Protein AF-A0A842QIX7-F1 (afdb_monomer_lite)

Sequence (239 aa):
MKHYETGLGKAVVASVIVGVVVIAGFLAVSYLLPGGETPPNGPTGPDGGFGTRAAEYLNSRRDDVAFYWMCNSSFVNERLTQYYQETEPDAFVDGVRMIKNQEVGTIEVLFAPYSANLTGTGQVSLDDWASMSGSLVDDAIGQMSDAESHPDHFPSTWPIDFYVSIFFDDNTFFYIGYTEADQMVFLQNGTWSGQFTEYGHPETTGYADTGYWLDANGLMTAAIDEFYEVITENVAYPE

Foldseek 3Di:
DDDDDPCPDPVVVVVVVVVVCVVVVVVVVVVDDDDDDDDPDQDDDPPAAPLQVQLVVCVVCVVQWAKKKWFQACLFQPVVQVLQCVPPVQWGFGMWIWGDDPFWIKIWTQTPPCVVVWIWIFIGGVVLVVVLSCLPRPQFSSPWHFDPDDDPDPPPDPPFHTKMWTAGPVQKIKIWTDHPVVQKIKIWIFGFPNDADPSRHTHTPDTDPDITMTRRVVSVVVSSVSVVCVCSVTTHGDD

pLDDT: mean 79.53, std 21.03, range [24.86, 97.88]

Secondary structure (DSSP, 8-state):
---------HHHHHHHHHHHHHHHHHHHHTTS---S---S----STTS-HHHHHHHHHHHTTTSEEEEEEESSHIIIIIIHHHHHTT-TT--EEEEEEEE-SS-EEEEEEESSGGG-EEEEEEE-HHHHHHHHHIIIIIIGGGPEEPSS--SSS-SSSS-SEEEEEEETTSEEEEEEEETTTTEEEEEEEEEEEEE-TTS-EEEEEE-S--EEEE-TTTHHHHHHHHHHHHHHH-PPP-

Radius of gyration: 23.06 Å; chains: 1; bounding box: 59×55×74 Å

Structure (mmCIF, N/CA/C/O backbone):
data_AF-A0A842QIX7-F1
#
_entry.id   AF-A0A842QIX7-F1
#
loop_
_atom_site.group_PDB
_atom_site.id
_atom_site.type_symbol
_atom_site.label_atom_id
_atom_site.label_alt_id
_atom_site.label_comp_id
_atom_site.label_asym_id
_atom_site.label_entity_id
_atom_site.label_seq_id
_atom_site.pdbx_PDB_ins_code
_atom_site.Cartn_x
_atom_site.Cartn_y
_atom_site.Cartn_z
_atom_site.occupancy
_atom_site.B_iso_or_equiv
_atom_site.auth_seq_id
_atom_site.auth_comp_id
_atom_site.auth_asym_id
_atom_site.auth_atom_id
_atom_site.pdbx_PDB_model_num
ATOM 1 N N . MET A 1 1 ? -36.868 -37.011 -51.352 1.00 36.12 1 MET A N 1
ATOM 2 C CA . MET A 1 1 ? -36.073 -36.766 -50.127 1.00 36.12 1 MET A CA 1
ATOM 3 C C . MET A 1 1 ? -36.506 -35.426 -49.556 1.00 36.12 1 MET A C 1
ATOM 5 O O . MET A 1 1 ? -36.777 -34.528 -50.341 1.00 36.12 1 MET A O 1
ATOM 9 N N . LYS A 1 2 ? -36.680 -35.326 -48.234 1.00 30.22 2 LYS A N 1
ATOM 10 C CA . LYS A 1 2 ? -37.177 -34.122 -47.550 1.00 30.22 2 LYS A CA 1
ATOM 11 C C . LYS A 1 2 ? -36.191 -32.962 -47.741 1.00 30.22 2 LYS A C 1
ATOM 13 O O . LYS A 1 2 ? -35.047 -33.088 -47.319 1.00 30.22 2 LYS A O 1
ATOM 18 N N . HIS A 1 3 ? -36.634 -31.854 -48.332 1.00 31.45 3 HIS A N 1
ATOM 19 C CA . HIS A 1 3 ? -35.942 -30.575 -48.193 1.00 31.45 3 HIS A CA 1
ATOM 20 C C . HIS A 1 3 ? -36.387 -29.954 -46.871 1.00 31.45 3 HIS A C 1
ATOM 22 O O . HIS A 1 3 ? -37.554 -29.609 -46.709 1.00 31.45 3 HIS A O 1
ATOM 28 N N . TYR A 1 4 ? -35.464 -29.876 -45.915 1.00 37.41 4 TYR A N 1
ATOM 29 C CA . TYR A 1 4 ? -35.621 -29.013 -44.755 1.00 37.41 4 TYR A CA 1
ATOM 30 C C . TYR A 1 4 ? -35.325 -27.582 -45.199 1.00 37.41 4 TYR A C 1
ATOM 32 O O . TYR A 1 4 ? -34.215 -27.279 -45.636 1.00 37.41 4 TYR A O 1
ATOM 40 N N . GLU A 1 5 ? -36.332 -26.720 -45.097 1.00 44.53 5 GLU A N 1
ATOM 41 C CA . GLU A 1 5 ? -36.117 -25.289 -44.944 1.00 44.53 5 GLU A CA 1
ATOM 42 C C . GLU A 1 5 ? -35.298 -25.075 -43.666 1.00 44.53 5 GLU A C 1
ATOM 44 O O . GLU A 1 5 ? -35.758 -25.375 -42.566 1.00 44.53 5 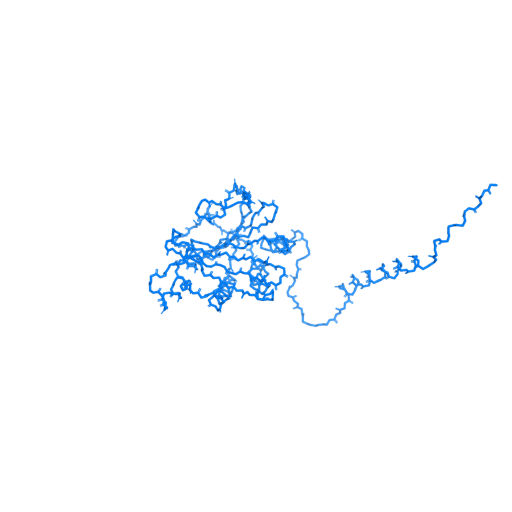GLU A O 1
ATOM 49 N N . THR A 1 6 ? -34.088 -24.541 -43.788 1.00 45.72 6 THR A N 1
ATOM 50 C CA . THR A 1 6 ? -33.452 -23.821 -42.685 1.00 45.72 6 THR A CA 1
ATOM 51 C C . THR A 1 6 ? -33.575 -22.340 -42.986 1.00 45.72 6 THR A C 1
ATOM 53 O O . THR A 1 6 ? -32.681 -21.696 -43.531 1.00 45.72 6 THR A O 1
ATOM 56 N N . GLY A 1 7 ? -34.733 -21.793 -42.618 1.00 47.44 7 GLY A N 1
ATOM 57 C CA . GLY A 1 7 ? -34.932 -20.364 -42.419 1.00 47.44 7 GLY A CA 1
ATOM 58 C C . GLY A 1 7 ? -34.090 -19.853 -41.247 1.00 47.44 7 GLY A C 1
ATOM 59 O O . GLY A 1 7 ? -34.630 -19.394 -40.247 1.00 47.44 7 GLY A O 1
ATOM 60 N N . LEU A 1 8 ? -32.762 -19.911 -41.368 1.00 37.94 8 LEU A N 1
ATOM 61 C CA . LEU A 1 8 ? -31.869 -19.035 -40.617 1.00 37.94 8 LEU A CA 1
ATOM 62 C C . LEU A 1 8 ? -31.952 -17.672 -41.301 1.00 37.94 8 LEU A C 1
ATOM 64 O O . LEU A 1 8 ? -31.286 -17.379 -42.293 1.00 37.94 8 LEU A O 1
ATOM 68 N N . GLY A 1 9 ? -32.930 -16.901 -40.827 1.00 38.50 9 GLY A N 1
ATOM 69 C CA . GLY A 1 9 ? -33.336 -15.635 -41.402 1.00 38.50 9 GLY A CA 1
ATOM 70 C C . GLY A 1 9 ? -32.176 -14.651 -41.506 1.00 38.50 9 GLY A C 1
ATOM 71 O O . GLY A 1 9 ? -31.340 -14.537 -40.610 1.00 38.50 9 GLY A O 1
ATOM 72 N N . LYS A 1 10 ? -32.203 -13.863 -42.584 1.00 41.56 10 LYS A N 1
ATOM 73 C CA . LYS A 1 10 ? -31.333 -12.704 -42.847 1.00 41.56 10 LYS A CA 1
ATOM 74 C C . LYS A 1 10 ? -31.189 -11.733 -41.656 1.00 41.56 10 LYS A C 1
ATOM 76 O O . LYS A 1 10 ? -30.271 -10.923 -41.658 1.00 41.56 10 LYS A O 1
ATOM 81 N N . ALA A 1 11 ? -32.050 -11.830 -40.641 1.00 41.34 11 ALA A N 1
ATOM 82 C CA . ALA A 1 11 ? -31.967 -11.075 -39.397 1.00 41.34 11 ALA A CA 1
ATOM 83 C C . ALA A 1 11 ? -30.742 -11.438 -38.532 1.00 41.34 11 ALA A C 1
ATOM 85 O O . ALA A 1 11 ? -30.141 -10.535 -37.965 1.00 41.34 11 ALA A O 1
ATOM 86 N N . VAL A 1 12 ? -30.327 -12.713 -38.475 1.00 42.47 12 VAL A N 1
ATOM 87 C CA . VAL A 1 12 ? -29.173 -13.145 -37.650 1.00 42.47 12 VAL A CA 1
ATOM 88 C C . VAL A 1 12 ? -27.846 -12.720 -38.284 1.00 42.47 12 VAL A C 1
ATOM 90 O O . VAL A 1 12 ? -26.901 -12.363 -37.592 1.00 42.47 12 VAL A O 1
ATOM 93 N N . VAL A 1 13 ? -27.779 -12.688 -39.617 1.00 44.69 13 VAL A N 1
ATOM 94 C CA . VAL A 1 13 ? -26.582 -12.224 -40.335 1.00 44.69 13 VAL A CA 1
ATOM 95 C C . VAL A 1 13 ? -26.454 -10.698 -40.256 1.00 44.69 13 VAL A C 1
ATOM 97 O O . VAL A 1 13 ? -25.348 -10.185 -40.119 1.00 44.69 13 VAL A O 1
ATOM 100 N N . ALA A 1 14 ? -27.569 -9.959 -40.269 1.00 42.53 14 ALA A N 1
ATOM 101 C CA . ALA A 1 14 ? -27.548 -8.503 -40.137 1.00 42.53 14 ALA A CA 1
ATOM 102 C C . ALA A 1 14 ? -27.093 -8.038 -38.742 1.00 42.53 14 ALA A C 1
ATOM 104 O O . ALA A 1 14 ? -26.304 -7.102 -38.653 1.00 42.53 14 ALA A O 1
ATOM 105 N N . SER A 1 15 ? -27.522 -8.699 -37.662 1.00 41.62 15 SER A N 1
ATOM 106 C CA . SER A 1 15 ? -27.097 -8.345 -36.299 1.00 41.62 15 SER A CA 1
ATOM 107 C C . SER A 1 15 ? -25.624 -8.668 -36.028 1.00 41.62 15 SER A C 1
ATOM 109 O O . SER A 1 15 ? -24.958 -7.891 -35.348 1.00 41.62 15 SER A O 1
ATOM 111 N N . VAL A 1 16 ? -25.077 -9.734 -36.624 1.00 47.12 16 VAL A N 1
ATOM 112 C CA . VAL A 1 16 ? -23.633 -10.030 -36.556 1.00 47.12 16 VAL A CA 1
ATOM 113 C C . VAL A 1 16 ? -22.817 -9.004 -37.352 1.00 47.12 16 VAL A C 1
ATOM 115 O O . VAL A 1 16 ? -21.783 -8.550 -36.874 1.00 47.12 16 VAL A O 1
ATOM 118 N N . ILE A 1 17 ? -23.295 -8.562 -38.521 1.00 47.78 17 ILE A N 1
ATOM 119 C CA . ILE A 1 17 ? -22.612 -7.522 -39.311 1.00 47.78 17 ILE A CA 1
ATOM 120 C C . ILE A 1 17 ? -22.662 -6.162 -38.600 1.00 47.78 17 ILE A C 1
ATOM 122 O O . ILE A 1 17 ? -21.648 -5.473 -38.553 1.00 47.78 17 ILE A O 1
ATOM 126 N N . VAL A 1 18 ? -23.795 -5.787 -37.996 1.00 49.22 18 VAL A N 1
ATOM 127 C CA . VAL A 1 18 ? -23.891 -4.547 -37.205 1.00 49.22 18 VAL A CA 1
ATOM 128 C C . VAL A 1 18 ? -22.995 -4.622 -35.964 1.00 49.22 18 VAL A C 1
ATOM 130 O O . VAL A 1 18 ? -22.290 -3.659 -35.685 1.00 49.22 18 VAL A O 1
ATOM 133 N N . GLY A 1 19 ? -22.930 -5.768 -35.276 1.00 35.97 19 GLY A N 1
ATOM 134 C CA . GLY A 1 19 ? -22.019 -5.971 -34.144 1.00 35.97 19 GLY A CA 1
ATOM 135 C C . GLY A 1 19 ? -20.542 -5.839 -34.528 1.00 35.97 19 GLY A C 1
ATOM 136 O O . GLY A 1 19 ? -19.787 -5.160 -33.838 1.00 35.97 19 GLY A O 1
ATOM 137 N N . VAL A 1 20 ? -20.134 -6.399 -35.671 1.00 48.06 20 VAL A N 1
ATOM 138 C CA . VAL A 1 20 ? -18.753 -6.284 -36.174 1.00 48.06 20 VAL A CA 1
ATOM 139 C C . VAL A 1 20 ? -18.431 -4.858 -36.633 1.00 48.06 20 VAL A C 1
ATOM 141 O O . VAL A 1 20 ? -17.326 -4.388 -36.386 1.00 48.06 20 VAL A O 1
ATOM 144 N N . VAL A 1 21 ? -19.378 -4.133 -37.238 1.00 48.38 21 VAL A N 1
ATOM 145 C CA . VAL A 1 21 ? -19.179 -2.727 -37.641 1.00 48.38 21 VAL A CA 1
ATOM 146 C C . VAL A 1 21 ? -19.123 -1.791 -36.431 1.00 48.38 21 VAL A C 1
ATOM 148 O O . VAL A 1 21 ? -18.335 -0.852 -36.443 1.00 48.38 21 VAL A O 1
ATOM 151 N N . VAL A 1 22 ? -19.893 -2.050 -35.369 1.00 49.66 22 VAL A N 1
ATOM 152 C CA . VAL A 1 22 ? -19.817 -1.266 -34.125 1.00 49.66 22 VAL A CA 1
ATOM 153 C C . VAL A 1 22 ? -18.503 -1.538 -33.392 1.00 49.66 22 VAL A C 1
ATOM 155 O O . VAL A 1 22 ? -17.849 -0.585 -32.988 1.00 49.66 22 VAL A O 1
ATOM 158 N N . ILE A 1 23 ? -18.056 -2.796 -33.289 1.00 49.34 23 ILE A N 1
ATOM 159 C CA . ILE A 1 23 ? -16.786 -3.146 -32.625 1.00 49.34 23 ILE A CA 1
ATOM 160 C C . ILE A 1 23 ? -15.577 -2.643 -33.431 1.00 49.34 23 ILE A C 1
ATOM 162 O O . ILE A 1 23 ? -14.663 -2.048 -32.864 1.00 49.34 23 ILE A O 1
ATOM 166 N N . ALA A 1 24 ? -15.586 -2.797 -34.759 1.00 41.59 24 ALA A N 1
ATOM 167 C CA . ALA A 1 24 ? -14.533 -2.253 -35.617 1.00 41.59 24 ALA A CA 1
ATOM 168 C C . ALA A 1 24 ? -14.567 -0.714 -35.672 1.00 41.59 24 ALA A C 1
ATOM 170 O O . ALA A 1 24 ? -13.519 -0.080 -35.750 1.00 41.59 24 ALA A O 1
ATOM 171 N N . GLY A 1 25 ? -15.755 -0.107 -35.586 1.00 33.28 25 GLY A N 1
ATOM 172 C CA . GLY A 1 25 ? -15.933 1.340 -35.480 1.00 33.28 25 GLY A CA 1
ATOM 173 C C . GLY A 1 25 ? -15.414 1.899 -34.155 1.00 33.28 25 GLY A C 1
ATOM 174 O O . GLY A 1 25 ? -14.740 2.922 -34.161 1.00 33.28 25 GLY A O 1
ATOM 175 N N . PHE A 1 26 ? -15.641 1.205 -33.035 1.00 42.12 26 PHE A N 1
ATOM 176 C CA . PHE A 1 26 ? -15.118 1.598 -31.723 1.00 42.12 26 PHE A CA 1
ATOM 177 C C . PHE A 1 26 ? -13.587 1.483 -31.661 1.00 42.12 26 PHE A C 1
ATOM 179 O O . PHE A 1 26 ? -12.927 2.369 -31.120 1.00 42.12 26 PHE A O 1
ATOM 186 N N . LEU A 1 27 ? -13.011 0.453 -32.295 1.00 38.28 27 LEU A N 1
ATOM 187 C CA . LEU A 1 27 ? -11.557 0.281 -32.433 1.00 38.28 27 LEU A CA 1
ATOM 188 C C . LEU A 1 27 ? -10.913 1.295 -33.397 1.00 38.28 27 LEU A C 1
ATOM 190 O O . LEU A 1 27 ? -9.771 1.695 -33.200 1.00 38.28 27 LEU A O 1
ATOM 194 N N . ALA A 1 28 ? -11.630 1.746 -34.430 1.00 36.34 28 ALA A N 1
ATOM 195 C CA . ALA A 1 28 ? -11.122 2.759 -35.357 1.00 36.34 28 ALA A CA 1
ATOM 196 C C . ALA A 1 28 ? -11.231 4.189 -34.795 1.00 36.34 28 ALA A C 1
ATOM 198 O O . ALA A 1 28 ? -10.350 5.011 -35.041 1.00 36.34 28 ALA A O 1
ATOM 199 N N . VAL A 1 29 ? -12.277 4.488 -34.014 1.00 38.31 29 VAL A N 1
ATOM 200 C CA . VAL A 1 29 ? -12.463 5.801 -33.368 1.00 38.31 29 VAL A CA 1
ATOM 201 C C . VAL A 1 29 ? -11.487 6.005 -32.204 1.00 38.31 29 VAL A C 1
ATOM 203 O O . VAL A 1 29 ? -11.053 7.130 -31.985 1.00 38.31 29 VAL A O 1
ATOM 206 N N . SER A 1 30 ? -11.054 4.934 -31.531 1.00 39.94 30 SER A N 1
ATOM 207 C CA . SER A 1 30 ? -9.977 5.002 -30.528 1.00 39.94 30 SER A CA 1
ATOM 208 C C . SER A 1 30 ? -8.580 5.204 -31.136 1.00 39.94 30 SER A C 1
ATOM 210 O O . SER A 1 30 ? -7.690 5.681 -30.442 1.00 39.94 30 SER A O 1
ATOM 212 N N . TYR A 1 31 ? -8.388 4.930 -32.434 1.00 38.97 31 TYR A N 1
ATOM 213 C CA . TYR A 1 31 ? -7.107 5.148 -33.122 1.00 38.97 31 TYR A CA 1
ATOM 214 C C . TYR A 1 31 ? -7.011 6.471 -33.908 1.00 38.97 31 TYR A C 1
ATOM 216 O O . TYR A 1 31 ? -5.900 6.894 -34.226 1.00 38.97 31 TYR A O 1
ATOM 224 N N . LEU A 1 32 ? -8.129 7.119 -34.276 1.00 39.75 32 LEU A N 1
ATOM 225 C CA . LEU A 1 32 ? -8.126 8.201 -35.281 1.00 39.75 32 LEU A CA 1
ATOM 226 C C . LEU A 1 32 ? -9.182 9.313 -35.065 1.00 39.75 32 LEU A C 1
ATOM 228 O O . LEU A 1 32 ? -9.904 9.663 -36.001 1.00 39.75 32 LEU A O 1
ATOM 232 N N . LEU A 1 33 ? -9.236 9.958 -33.892 1.00 29.97 33 LEU A N 1
ATOM 233 C CA . LEU A 1 33 ? -9.778 11.328 -33.800 1.00 29.97 33 LEU A CA 1
ATOM 234 C C . LEU A 1 33 ? -8.818 12.292 -33.070 1.00 29.97 33 LEU A C 1
ATOM 236 O O . LEU A 1 33 ? -8.433 12.020 -31.937 1.00 29.97 33 LEU A O 1
ATOM 240 N N . PRO A 1 34 ? -8.426 13.412 -33.714 1.00 36.28 34 PRO A N 1
ATOM 241 C CA . PRO A 1 34 ? -7.513 14.409 -33.167 1.00 36.28 34 PRO A CA 1
ATOM 242 C C . PRO A 1 34 ? -8.246 15.550 -32.435 1.00 36.28 34 PRO A C 1
ATOM 244 O O . PRO A 1 34 ? -9.258 16.059 -32.917 1.00 36.28 34 PRO A O 1
ATOM 247 N N . GLY A 1 35 ? -7.645 16.010 -31.333 1.00 24.86 35 GLY A N 1
ATOM 248 C CA . GLY A 1 35 ? -7.982 17.236 -30.593 1.00 24.86 35 GLY A CA 1
ATOM 249 C C . GLY A 1 35 ? -8.389 16.936 -29.147 1.00 24.86 35 GLY A C 1
ATOM 250 O O . GLY A 1 35 ? -9.371 16.245 -28.931 1.00 24.86 35 GLY A O 1
ATOM 251 N N . GLY A 1 36 ? -7.707 17.410 -28.110 1.00 29.48 36 GLY A N 1
ATOM 252 C CA . GLY A 1 36 ? -6.559 18.299 -28.006 1.00 29.48 36 GLY A CA 1
ATOM 253 C C . GLY A 1 36 ? -6.030 18.230 -26.570 1.00 29.48 36 GLY A C 1
ATOM 254 O O . GLY A 1 36 ? -6.776 17.885 -25.661 1.00 29.48 36 GLY A O 1
ATOM 255 N N . GLU A 1 37 ? -4.752 18.570 -26.433 1.00 26.50 37 GLU A N 1
ATOM 256 C CA . GLU A 1 37 ? -3.846 18.315 -25.303 1.00 26.50 37 GLU A CA 1
ATOM 257 C C . GLU A 1 37 ? -3.209 16.922 -25.341 1.00 26.50 37 GLU A C 1
ATOM 259 O O . GLU A 1 37 ? -3.819 15.891 -25.084 1.00 26.50 37 GLU A O 1
ATOM 264 N N . THR A 1 38 ? -1.949 16.920 -25.770 1.00 31.53 38 THR A N 1
ATOM 265 C CA . THR A 1 38 ? -1.041 15.778 -25.795 1.00 31.53 38 THR A CA 1
ATOM 266 C C . THR A 1 38 ? -0.871 15.245 -24.366 1.00 31.53 38 THR A C 1
ATOM 268 O O . THR A 1 38 ? -0.297 15.965 -23.547 1.00 31.53 38 THR A O 1
ATOM 271 N N . PRO A 1 39 ? -1.291 14.011 -24.040 1.00 36.62 39 PRO A N 1
ATOM 272 C CA . PRO A 1 39 ? -0.750 13.329 -22.873 1.00 36.62 39 PRO A CA 1
ATOM 273 C C . PRO A 1 39 ? 0.706 12.945 -23.194 1.00 36.62 39 PRO A C 1
ATOM 275 O O . PRO A 1 39 ? 0.999 12.620 -24.354 1.00 36.62 39 PRO A O 1
ATOM 278 N N . PRO A 1 40 ? 1.651 12.989 -22.240 1.00 35.22 40 PRO A N 1
ATOM 279 C CA . PRO A 1 40 ? 2.971 12.433 -22.490 1.00 35.22 40 PRO A CA 1
ATOM 280 C C . PRO A 1 40 ? 2.797 10.933 -22.773 1.00 35.22 40 PRO A C 1
ATOM 282 O O . PRO A 1 40 ? 2.128 10.232 -22.027 1.00 35.22 40 PRO A O 1
ATOM 285 N N . ASN A 1 41 ? 3.318 10.496 -23.922 1.00 35.09 41 ASN A N 1
ATOM 286 C CA . ASN A 1 41 ? 3.485 9.118 -24.394 1.00 35.09 41 ASN A CA 1
ATOM 287 C C . ASN A 1 41 ? 3.008 8.010 -23.431 1.00 35.09 41 ASN A C 1
ATOM 289 O O . ASN A 1 41 ? 3.753 7.592 -22.549 1.00 35.09 41 ASN A O 1
ATOM 293 N N . GLY A 1 42 ? 1.814 7.462 -23.672 1.00 34.78 42 GLY A N 1
ATOM 294 C CA . GLY A 1 42 ? 1.496 6.117 -23.191 1.00 34.78 42 GLY A CA 1
ATOM 295 C C . GLY A 1 42 ? 2.402 5.086 -23.885 1.00 34.78 42 GLY A C 1
ATOM 296 O O . GLY A 1 42 ? 2.817 5.314 -25.029 1.00 34.78 42 GLY A O 1
ATOM 297 N N . PRO A 1 43 ? 2.740 3.959 -23.246 1.00 37.59 43 PRO A N 1
ATOM 298 C CA . PRO A 1 43 ? 3.736 3.048 -23.772 1.00 37.59 43 PRO A CA 1
ATOM 299 C C . PRO A 1 43 ? 3.087 2.090 -24.766 1.00 37.59 43 PRO A C 1
ATOM 301 O O . PRO A 1 43 ? 2.088 1.431 -24.493 1.00 37.59 43 PRO A O 1
ATOM 304 N N . THR A 1 44 ? 3.676 2.000 -25.952 1.00 34.81 44 THR A N 1
ATOM 305 C CA . THR A 1 44 ? 3.387 0.936 -26.911 1.00 34.81 44 THR A CA 1
ATOM 306 C C . THR A 1 44 ? 4.685 0.198 -27.202 1.00 34.81 44 THR A C 1
ATOM 308 O O . THR A 1 44 ? 5.439 0.613 -28.080 1.00 34.81 44 THR A O 1
ATOM 311 N N . GLY A 1 45 ? 4.946 -0.897 -26.483 1.00 34.91 45 GLY A N 1
ATOM 312 C CA . GLY A 1 45 ? 5.962 -1.886 -26.858 1.00 34.91 45 GLY A CA 1
ATOM 313 C C . GLY A 1 45 ? 6.959 -2.275 -25.756 1.00 34.91 45 GLY A C 1
ATOM 314 O O . GLY A 1 45 ? 7.010 -1.644 -24.705 1.00 34.91 45 GLY A O 1
ATOM 315 N N . PRO A 1 46 ? 7.800 -3.299 -26.009 1.00 36.94 46 PRO A N 1
ATOM 316 C CA . PRO A 1 46 ? 8.830 -3.802 -25.087 1.00 36.94 46 PRO A CA 1
ATOM 317 C C . PRO A 1 46 ? 9.955 -2.794 -24.758 1.00 36.94 46 PRO A C 1
ATOM 319 O O . PRO A 1 46 ? 10.926 -3.169 -24.105 1.00 36.94 46 PRO A O 1
ATOM 322 N N . ASP A 1 47 ? 9.814 -1.529 -25.154 1.00 51.25 47 ASP A N 1
ATOM 323 C CA . ASP A 1 47 ? 10.762 -0.432 -24.935 1.00 51.25 47 ASP A CA 1
ATOM 324 C C . ASP A 1 47 ? 10.437 0.420 -23.684 1.00 51.25 47 ASP A C 1
ATOM 326 O O . ASP A 1 47 ? 11.134 1.394 -23.412 1.00 51.25 47 ASP A O 1
ATOM 330 N N . GLY A 1 48 ? 9.397 0.075 -22.910 1.00 63.22 48 GLY A N 1
ATOM 331 C CA . GLY A 1 48 ? 9.108 0.702 -21.611 1.00 63.22 48 GLY A CA 1
ATOM 332 C C . GLY A 1 48 ? 9.985 0.150 -20.481 1.00 63.22 48 GLY A C 1
ATOM 333 O O . GLY A 1 48 ? 10.234 -1.063 -20.436 1.00 63.22 48 GLY A O 1
ATOM 334 N N . GLY A 1 49 ? 10.435 1.030 -19.577 1.00 80.75 49 GLY A N 1
ATOM 335 C CA . GLY A 1 49 ? 11.165 0.670 -18.353 1.00 80.75 49 GLY A CA 1
ATOM 336 C C . GLY A 1 49 ? 10.338 -0.202 -17.398 1.00 80.75 49 GLY A C 1
ATOM 337 O O . GLY A 1 49 ? 9.150 -0.459 -17.618 1.00 80.75 49 GLY A O 1
ATOM 338 N N . PHE A 1 50 ? 10.960 -0.684 -16.327 1.00 87.62 50 PHE A N 1
ATOM 339 C CA . PHE A 1 50 ? 10.343 -1.548 -15.323 1.00 87.62 50 PHE A CA 1
ATOM 340 C C . PHE A 1 50 ? 9.099 -0.917 -14.682 1.00 87.62 50 PHE A C 1
ATOM 342 O O . PHE A 1 50 ? 8.118 -1.633 -14.489 1.00 87.62 50 PHE A O 1
ATOM 349 N N . GLY A 1 51 ? 9.095 0.397 -14.423 1.00 88.31 51 GLY A N 1
ATOM 350 C CA . GLY A 1 51 ? 7.946 1.108 -13.844 1.00 88.31 51 GLY A CA 1
ATOM 351 C C . GLY A 1 51 ? 6.712 1.049 -14.743 1.00 88.31 51 GLY A C 1
ATOM 352 O O . GLY A 1 51 ? 5.648 0.578 -14.344 1.00 88.31 51 GLY A O 1
ATOM 353 N N . THR A 1 52 ? 6.891 1.383 -16.017 1.00 87.88 52 THR A N 1
ATOM 354 C CA . THR A 1 52 ? 5.855 1.256 -17.043 1.00 87.88 52 THR A CA 1
ATOM 355 C C . THR A 1 52 ? 5.294 -0.166 -17.153 1.00 87.88 52 THR A C 1
ATOM 357 O O . THR A 1 52 ? 4.080 -0.356 -17.160 1.00 87.88 52 THR A O 1
ATOM 360 N N . ARG A 1 53 ? 6.163 -1.183 -17.203 1.00 85.44 53 ARG A N 1
ATOM 361 C CA . ARG A 1 53 ? 5.729 -2.589 -17.300 1.00 85.44 53 ARG A CA 1
ATOM 362 C C . ARG A 1 53 ? 4.982 -3.052 -16.049 1.00 85.44 53 ARG A C 1
ATOM 364 O O . ARG A 1 53 ? 4.046 -3.843 -16.153 1.00 85.44 53 ARG A O 1
ATOM 371 N N . ALA A 1 54 ? 5.391 -2.574 -14.874 1.00 89.44 54 ALA A N 1
ATOM 372 C CA . ALA A 1 54 ? 4.686 -2.832 -13.627 1.00 89.44 54 ALA A CA 1
ATOM 373 C C . ALA A 1 54 ? 3.285 -2.210 -13.649 1.00 89.44 54 ALA A C 1
ATOM 375 O O . ALA A 1 54 ? 2.317 -2.899 -13.332 1.00 89.44 54 ALA A O 1
ATOM 376 N N . ALA A 1 55 ? 3.159 -0.958 -14.096 1.00 90.56 55 ALA A N 1
ATOM 377 C CA . ALA A 1 55 ? 1.867 -0.294 -14.229 1.00 90.56 55 ALA A CA 1
ATOM 378 C C . ALA A 1 55 ? 0.946 -1.004 -15.233 1.00 90.56 55 ALA A C 1
ATOM 380 O O . ALA A 1 55 ? -0.219 -1.259 -14.932 1.00 90.56 55 ALA A O 1
ATOM 381 N N . GLU A 1 56 ? 1.468 -1.414 -16.394 1.00 86.81 56 GLU A N 1
ATOM 382 C CA . GLU A 1 56 ? 0.720 -2.215 -17.374 1.00 86.81 56 GLU A CA 1
ATOM 383 C C . GLU A 1 56 ? 0.210 -3.531 -16.767 1.00 86.81 56 GLU A C 1
ATOM 385 O O . GLU A 1 56 ? -0.963 -3.881 -16.931 1.00 86.81 56 GLU A O 1
ATOM 390 N N . TYR A 1 57 ? 1.068 -4.248 -16.031 1.00 86.00 57 TYR A N 1
ATOM 391 C CA . TYR A 1 57 ? 0.688 -5.488 -15.358 1.00 86.00 57 TYR A CA 1
ATOM 392 C C . TYR A 1 57 ? -0.413 -5.253 -14.317 1.00 86.00 57 TYR A C 1
ATOM 394 O O . TYR A 1 57 ? -1.455 -5.912 -14.375 1.00 86.00 57 TYR A O 1
ATOM 402 N N . LEU A 1 58 ? -0.218 -4.294 -13.409 1.00 87.94 58 LEU A N 1
ATOM 403 C CA . LEU A 1 58 ? -1.168 -3.980 -12.340 1.00 87.94 58 LEU A CA 1
ATOM 404 C C . LEU A 1 58 ? -2.524 -3.528 -12.897 1.00 87.94 58 LEU A C 1
ATOM 406 O O . LEU A 1 58 ? -3.561 -3.992 -12.426 1.00 87.94 58 LEU A O 1
ATOM 410 N N . ASN A 1 59 ? -2.530 -2.720 -13.958 1.00 87.75 59 ASN A N 1
ATOM 411 C CA . ASN A 1 59 ? -3.761 -2.313 -14.632 1.00 87.75 59 ASN A CA 1
ATOM 412 C C . ASN A 1 59 ? -4.469 -3.470 -15.337 1.00 87.75 59 ASN A C 1
ATOM 414 O O . ASN A 1 59 ? -5.691 -3.582 -15.248 1.00 87.75 59 ASN A O 1
ATOM 418 N N . SER A 1 60 ? -3.725 -4.370 -15.990 1.00 85.12 60 SER A N 1
ATOM 419 C CA . SER A 1 60 ? -4.316 -5.548 -16.648 1.00 85.12 60 SER A CA 1
ATOM 420 C C . SER A 1 60 ? -4.986 -6.521 -15.670 1.00 85.12 60 SER A C 1
ATOM 422 O O . SER A 1 60 ? -5.804 -7.343 -16.075 1.00 85.12 60 SER A O 1
ATOM 424 N N . ARG A 1 61 ? -4.636 -6.411 -14.385 1.00 84.94 61 ARG A N 1
ATOM 425 C CA . ARG A 1 61 ? -5.032 -7.298 -13.287 1.00 84.94 61 ARG A CA 1
ATOM 426 C C . ARG A 1 61 ? -5.886 -6.592 -12.239 1.00 84.94 61 ARG A C 1
ATOM 428 O O . ARG A 1 61 ? -6.164 -7.160 -11.189 1.00 84.94 61 ARG A O 1
ATOM 435 N N . ARG A 1 62 ? -6.300 -5.351 -12.502 1.00 83.56 62 ARG A N 1
ATOM 436 C CA . ARG A 1 62 ? -6.967 -4.476 -11.528 1.00 83.56 62 ARG A CA 1
ATOM 437 C C . ARG A 1 62 ? -8.287 -5.039 -11.005 1.00 83.56 62 ARG A C 1
ATOM 439 O O . ARG A 1 62 ? -8.668 -4.757 -9.870 1.00 83.56 62 ARG A O 1
ATOM 446 N N . ASP A 1 63 ? -8.982 -5.814 -11.830 1.00 83.12 63 ASP A N 1
ATOM 447 C CA . ASP A 1 63 ? -10.228 -6.482 -11.452 1.00 83.12 63 ASP A CA 1
ATOM 448 C C . ASP A 1 63 ? -10.007 -7.800 -10.697 1.00 83.12 63 ASP A C 1
ATOM 450 O O . ASP A 1 63 ? -10.928 -8.251 -10.024 1.00 83.12 63 ASP A O 1
ATOM 454 N N . ASP A 1 64 ? -8.792 -8.358 -10.739 1.00 86.62 64 ASP A N 1
ATOM 455 C CA . ASP A 1 64 ? -8.397 -9.574 -10.010 1.00 86.62 64 ASP A CA 1
ATOM 456 C C . ASP A 1 64 ? -7.793 -9.257 -8.625 1.00 86.62 64 ASP A C 1
ATOM 458 O O . ASP A 1 64 ? -7.342 -10.161 -7.916 1.00 86.62 64 ASP A O 1
ATOM 462 N N . VAL A 1 65 ? -7.698 -7.972 -8.255 1.00 89.31 65 VAL A N 1
ATOM 463 C CA . VAL A 1 65 ? -7.148 -7.545 -6.962 1.00 89.31 65 VAL A CA 1
ATOM 464 C C . VAL A 1 65 ? -8.124 -7.908 -5.848 1.00 89.31 65 VAL A C 1
ATOM 466 O O . VAL A 1 65 ? -9.201 -7.322 -5.742 1.00 89.31 65 VAL A O 1
ATOM 469 N N . ALA A 1 66 ? -7.695 -8.812 -4.970 1.00 90.44 66 ALA A N 1
ATOM 470 C CA . ALA A 1 66 ? -8.432 -9.209 -3.780 1.00 90.44 66 ALA A CA 1
ATOM 471 C C . ALA A 1 66 ? -8.354 -8.120 -2.701 1.00 90.44 66 ALA A C 1
ATOM 473 O O . ALA A 1 66 ? -9.374 -7.694 -2.156 1.00 90.44 66 ALA A O 1
ATOM 474 N N . PHE A 1 67 ? -7.140 -7.652 -2.386 1.00 93.62 67 PHE A N 1
ATOM 475 C CA . PHE A 1 67 ? -6.920 -6.587 -1.407 1.00 93.62 67 PHE A CA 1
ATOM 476 C C . PHE A 1 67 ? -5.516 -5.973 -1.489 1.00 93.62 67 PHE A C 1
ATOM 478 O O . PHE A 1 67 ? -4.568 -6.582 -1.986 1.00 93.62 67 PHE A O 1
ATOM 485 N N . TYR A 1 68 ? -5.393 -4.771 -0.930 1.00 95.25 68 TYR A N 1
ATOM 486 C CA . TYR A 1 68 ? -4.134 -4.108 -0.606 1.00 95.25 68 TYR A CA 1
ATOM 487 C C . TYR A 1 68 ? -3.837 -4.308 0.881 1.00 95.25 68 TYR A C 1
ATOM 489 O O . TYR A 1 68 ? -4.747 -4.300 1.715 1.00 95.25 68 TYR A O 1
ATOM 497 N N . TRP A 1 69 ? -2.563 -4.470 1.216 1.00 95.50 69 TRP A N 1
ATOM 498 C CA . TRP A 1 69 ? -2.092 -4.653 2.583 1.00 95.50 69 TRP A CA 1
ATOM 499 C C . TRP A 1 69 ? -0.875 -3.777 2.866 1.00 95.50 69 TRP A C 1
ATOM 501 O O . TRP A 1 69 ? 0.115 -3.833 2.133 1.00 95.50 69 TRP A O 1
ATOM 511 N N . MET A 1 70 ? -0.938 -3.014 3.954 1.00 95.19 70 MET A N 1
ATOM 512 C CA . MET A 1 70 ? 0.125 -2.131 4.439 1.00 95.19 70 MET A CA 1
ATOM 513 C C . MET A 1 70 ? 0.365 -2.429 5.921 1.00 95.19 70 MET A C 1
ATOM 515 O O . MET A 1 70 ? -0.588 -2.511 6.689 1.00 95.19 70 MET A O 1
ATOM 519 N N . CYS A 1 71 ? 1.614 -2.599 6.347 1.00 91.69 71 CYS A N 1
ATOM 520 C CA . CYS A 1 71 ? 1.983 -2.696 7.768 1.00 91.69 71 CYS A CA 1
ATOM 521 C C . CYS A 1 71 ? 3.455 -2.287 7.946 1.00 91.69 71 CYS A C 1
ATOM 523 O O . CYS A 1 71 ? 4.072 -1.893 6.967 1.00 91.69 71 CYS A O 1
ATOM 525 N N . ASN A 1 72 ? 4.014 -2.349 9.159 1.00 88.44 72 ASN A N 1
ATOM 526 C CA . ASN A 1 72 ? 5.457 -2.215 9.457 1.00 88.44 72 ASN A CA 1
ATOM 527 C C . ASN A 1 72 ? 6.232 -1.100 8.710 1.00 88.44 72 ASN A C 1
ATOM 529 O O . ASN A 1 72 ? 7.376 -1.311 8.296 1.00 88.44 72 ASN A O 1
ATOM 533 N N . SER A 1 73 ? 5.625 0.071 8.517 1.00 94.62 73 SER A N 1
ATOM 534 C CA . SER A 1 73 ? 6.243 1.230 7.860 1.00 94.62 73 SER A CA 1
ATOM 535 C C . SER A 1 73 ? 5.968 2.514 8.640 1.00 94.62 73 SER A C 1
ATOM 537 O O . SER A 1 73 ? 5.009 2.569 9.411 1.00 94.62 73 SER A O 1
ATOM 539 N N . SER A 1 74 ? 6.760 3.566 8.419 1.00 95.88 74 SER A N 1
ATOM 540 C CA . SER A 1 74 ? 6.553 4.891 9.021 1.00 95.88 74 SER A CA 1
ATOM 541 C C . SER A 1 74 ? 5.167 5.447 8.682 1.00 95.88 74 SER A C 1
ATOM 543 O O . SER A 1 74 ? 4.505 6.031 9.538 1.00 95.88 74 SER A O 1
ATOM 545 N N . PHE A 1 75 ? 4.675 5.208 7.462 1.00 97.06 75 PHE A N 1
ATOM 546 C CA . PHE A 1 75 ? 3.297 5.528 7.085 1.00 97.06 75 PHE A CA 1
ATOM 547 C C . PHE A 1 75 ? 2.264 4.906 8.044 1.00 97.06 75 PHE A C 1
ATOM 549 O O . PHE A 1 75 ? 1.401 5.616 8.558 1.00 97.06 75 PHE A O 1
ATOM 556 N N . VAL A 1 76 ? 2.369 3.604 8.330 1.00 95.75 76 VAL A N 1
ATOM 557 C CA . VAL A 1 76 ? 1.397 2.902 9.182 1.00 95.75 76 VAL A CA 1
ATOM 558 C C . VAL A 1 76 ? 1.657 3.161 10.666 1.00 95.75 76 VAL A C 1
ATOM 560 O O . VAL A 1 76 ? 0.788 3.661 11.373 1.00 95.75 76 VAL A O 1
ATOM 563 N N . ASN A 1 77 ? 2.851 2.831 11.153 1.00 95.19 77 ASN A N 1
ATOM 564 C CA . ASN A 1 77 ? 3.128 2.778 12.586 1.00 95.19 77 ASN A CA 1
ATOM 565 C C . ASN A 1 77 ? 3.423 4.145 13.206 1.00 95.19 77 ASN A C 1
ATOM 567 O O . ASN A 1 77 ? 3.312 4.271 14.426 1.00 95.19 77 ASN A O 1
ATOM 571 N N . GLU A 1 78 ? 3.775 5.156 12.405 1.00 96.38 78 GLU A N 1
ATOM 572 C CA . GLU A 1 78 ? 4.015 6.514 12.897 1.00 96.38 78 GLU A CA 1
ATOM 573 C C . GLU A 1 78 ? 2.918 7.477 12.447 1.00 96.38 78 GLU A C 1
ATOM 575 O O . GLU A 1 78 ? 2.194 7.982 13.300 1.00 96.38 78 GLU A O 1
ATOM 580 N N . ARG A 1 79 ? 2.749 7.719 11.137 1.00 97.31 79 ARG A N 1
ATOM 581 C CA . ARG A 1 79 ? 1.817 8.750 10.637 1.00 97.31 79 ARG A CA 1
ATOM 582 C C . ARG A 1 79 ? 0.362 8.443 11.000 1.00 97.31 79 ARG A C 1
ATOM 584 O O . ARG A 1 79 ? -0.290 9.282 11.616 1.00 97.31 79 ARG A O 1
ATOM 591 N N . LEU A 1 80 ? -0.147 7.255 10.659 1.00 97.50 80 LEU A N 1
ATOM 592 C CA . LEU A 1 80 ? -1.527 6.886 11.009 1.00 97.50 80 LEU A CA 1
ATOM 593 C C . LEU A 1 80 ? -1.709 6.743 12.525 1.00 97.50 80 LEU A C 1
ATOM 595 O O . LEU A 1 80 ? -2.706 7.211 13.066 1.00 97.50 80 LEU A O 1
ATOM 599 N N . THR A 1 81 ? -0.737 6.160 13.231 1.00 97.12 81 THR A N 1
ATOM 600 C CA . THR A 1 81 ? -0.762 6.102 14.702 1.00 97.12 81 THR A CA 1
ATOM 601 C C . THR A 1 81 ? -0.910 7.488 15.327 1.00 97.12 81 THR A C 1
ATOM 603 O O . THR A 1 81 ? -1.777 7.675 16.176 1.00 97.12 81 THR A O 1
ATOM 606 N N . GLN A 1 82 ? -0.112 8.467 14.893 1.00 97.88 82 GLN A N 1
ATOM 607 C CA . GLN A 1 82 ? -0.176 9.836 15.409 1.00 97.88 82 GLN A CA 1
ATOM 608 C C . GLN A 1 82 ? -1.554 10.461 15.194 1.00 97.88 82 GLN A C 1
ATOM 610 O O . GLN A 1 82 ? -2.073 11.075 16.121 1.00 97.88 82 GLN A O 1
ATOM 615 N N . TYR A 1 83 ? -2.163 10.251 14.022 1.00 97.75 83 TYR A N 1
ATOM 616 C CA . TYR A 1 83 ? -3.520 10.717 13.741 1.00 97.75 83 TYR A CA 1
ATOM 617 C C . TYR A 1 83 ? -4.538 10.171 14.754 1.00 97.75 83 TYR A C 1
ATOM 619 O O . TYR A 1 83 ? -5.251 10.937 15.398 1.00 97.75 83 TYR A O 1
ATOM 627 N N . TYR A 1 84 ? -4.580 8.850 14.961 1.00 96.88 84 TYR A N 1
ATOM 628 C CA . TYR A 1 84 ? -5.552 8.254 15.888 1.00 96.88 84 TYR A CA 1
ATOM 629 C C . TYR A 1 84 ? -5.277 8.602 17.357 1.00 96.88 84 TYR A C 1
ATOM 631 O O . TYR A 1 84 ? -6.210 8.666 18.159 1.00 96.88 84 TYR A O 1
ATOM 639 N N . GLN A 1 85 ? -4.022 8.889 17.709 1.00 96.50 85 GLN A N 1
ATOM 640 C CA . GLN A 1 85 ? -3.640 9.341 19.048 1.00 96.50 85 GLN A CA 1
ATOM 641 C C . GLN A 1 85 ? -4.132 10.749 19.398 1.00 96.50 85 GLN A C 1
ATOM 643 O O . GLN A 1 85 ? -4.151 11.101 20.580 1.00 96.50 85 GLN A O 1
ATOM 648 N N . GLU A 1 86 ? -4.569 11.547 18.418 1.00 95.12 86 GLU A N 1
ATOM 649 C CA . GLU A 1 86 ? -5.201 12.844 18.689 1.00 95.12 86 GLU A CA 1
ATOM 650 C C . GLU A 1 86 ? -6.518 12.690 19.462 1.00 95.12 86 GLU A C 1
ATOM 652 O O . GLU A 1 86 ? -6.861 13.547 20.282 1.00 95.12 86 GLU A O 1
ATOM 657 N N . THR A 1 87 ? -7.238 11.589 19.229 1.00 91.38 87 THR A N 1
ATOM 658 C CA . THR A 1 87 ? -8.487 11.259 19.925 1.00 91.38 87 THR A CA 1
ATOM 659 C C . THR A 1 87 ? -8.305 10.174 20.980 1.00 91.38 87 THR A C 1
ATOM 661 O O . THR A 1 87 ? -8.891 10.282 22.054 1.00 91.38 87 THR A O 1
ATOM 664 N N . GLU A 1 88 ? -7.476 9.163 20.709 1.00 92.56 88 GLU A N 1
ATOM 665 C CA . GLU A 1 88 ? -7.311 7.970 21.546 1.00 92.56 88 GLU A CA 1
ATOM 666 C C . GLU A 1 88 ? -5.824 7.737 21.871 1.00 92.56 88 GLU A C 1
ATOM 668 O O . GLU A 1 88 ? -5.117 7.094 21.096 1.00 92.56 88 GLU A O 1
ATOM 673 N N . PRO A 1 89 ? -5.309 8.239 23.012 1.00 93.12 89 PRO A N 1
ATOM 674 C CA . PRO A 1 89 ? -3.867 8.303 23.289 1.00 93.12 89 PRO A CA 1
ATOM 675 C C . PRO A 1 89 ? -3.114 6.966 23.275 1.00 93.12 89 PRO A C 1
ATOM 677 O O . PRO A 1 89 ? -1.905 6.954 23.057 1.00 93.12 89 PRO A O 1
ATOM 680 N N . ASP A 1 90 ? -3.814 5.856 23.522 1.00 90.62 90 ASP A N 1
ATOM 681 C CA . ASP A 1 90 ? -3.237 4.508 23.538 1.00 90.62 90 ASP A CA 1
ATOM 682 C C . ASP A 1 90 ? -3.337 3.796 22.173 1.00 90.62 90 ASP A C 1
ATOM 684 O O . ASP A 1 90 ? -2.910 2.647 22.043 1.00 90.62 90 ASP A O 1
ATOM 688 N N . ALA A 1 91 ? -3.890 4.455 21.147 1.00 92.81 91 ALA A N 1
ATOM 689 C CA . ALA A 1 91 ? -3.995 3.893 19.808 1.00 92.81 91 ALA A CA 1
ATOM 690 C C . ALA A 1 91 ? -2.607 3.621 19.212 1.00 92.81 91 ALA A C 1
ATOM 692 O O . ALA A 1 91 ? -1.690 4.441 19.298 1.00 92.81 91 ALA A O 1
ATOM 693 N N . PHE A 1 92 ? -2.470 2.473 18.555 1.00 94.38 92 PHE A N 1
ATOM 694 C CA . PHE A 1 92 ? -1.316 2.138 17.729 1.00 94.38 92 PHE A CA 1
ATOM 695 C C . PHE A 1 92 ? -1.800 1.385 16.500 1.00 94.38 92 PHE A C 1
ATOM 697 O O . PHE A 1 92 ? -2.455 0.351 16.641 1.00 94.38 92 PHE A O 1
ATOM 704 N N . VAL A 1 93 ? -1.496 1.896 15.309 1.00 93.69 93 VAL A N 1
ATOM 705 C CA . VAL A 1 93 ? -1.884 1.251 14.055 1.00 93.69 93 VAL A CA 1
ATOM 706 C C . VAL A 1 93 ? -0.809 0.261 13.656 1.00 93.69 93 VAL A C 1
ATOM 708 O O . VAL A 1 93 ? 0.362 0.610 13.506 1.00 93.69 93 VAL A O 1
ATOM 711 N N . ASP A 1 94 ? -1.223 -0.981 13.458 1.00 90.50 94 ASP A N 1
ATOM 712 C CA . ASP A 1 94 ? -0.320 -2.084 13.161 1.00 90.50 94 ASP A CA 1
ATOM 713 C C . ASP A 1 94 ? -0.378 -2.483 11.680 1.00 90.50 94 ASP A C 1
ATOM 715 O O . ASP A 1 94 ? 0.645 -2.723 11.036 1.00 90.50 94 ASP A O 1
ATOM 719 N N . GLY A 1 95 ? -1.576 -2.438 11.095 1.00 92.25 95 GLY A N 1
ATOM 720 C CA . GLY A 1 95 ? -1.776 -2.706 9.680 1.00 92.25 95 GLY A CA 1
ATOM 721 C C . GLY A 1 95 ? -3.036 -2.064 9.124 1.00 92.25 95 GLY A C 1
ATOM 722 O O . GLY A 1 95 ? -3.965 -1.723 9.853 1.00 92.25 95 GLY A O 1
ATOM 723 N N . VAL A 1 96 ? -3.066 -1.929 7.805 1.00 94.50 96 VAL A N 1
ATOM 724 C CA . VAL A 1 96 ? -4.220 -1.467 7.043 1.00 94.50 96 VAL A CA 1
ATOM 725 C C . VAL A 1 96 ? -4.482 -2.459 5.920 1.00 94.50 96 VAL A C 1
ATOM 727 O O . VAL A 1 96 ? -3.588 -2.788 5.134 1.00 94.50 96 VAL A O 1
ATOM 730 N N . ARG A 1 97 ? -5.729 -2.920 5.835 1.00 94.00 97 ARG A N 1
ATOM 731 C CA . ARG A 1 97 ? -6.233 -3.768 4.757 1.00 94.00 97 ARG A CA 1
ATOM 732 C C . ARG A 1 97 ? -7.278 -3.002 3.972 1.00 94.00 97 ARG A C 1
ATOM 734 O O . ARG A 1 97 ? -8.199 -2.440 4.554 1.00 94.00 97 ARG A O 1
ATOM 741 N N . MET A 1 98 ? -7.175 -3.023 2.653 1.00 94.38 98 MET A N 1
ATOM 742 C CA . MET A 1 98 ? -8.163 -2.394 1.782 1.00 94.38 98 MET A CA 1
ATOM 743 C C . MET A 1 98 ? -8.696 -3.426 0.800 1.00 94.38 98 MET A C 1
ATOM 745 O O . MET A 1 98 ? -7.909 -4.090 0.135 1.00 94.38 98 MET A O 1
ATOM 749 N N . ILE A 1 99 ? -10.014 -3.559 0.684 1.00 92.81 99 ILE A N 1
ATOM 750 C CA . ILE A 1 99 ? -10.690 -4.567 -0.145 1.00 92.81 99 ILE A CA 1
ATOM 751 C C . ILE A 1 99 ? -11.609 -3.864 -1.146 1.00 92.81 99 ILE A C 1
ATOM 753 O O . ILE A 1 99 ? -12.400 -3.005 -0.754 1.00 92.81 99 ILE A O 1
ATOM 757 N N . LYS A 1 100 ? -11.563 -4.262 -2.423 1.00 85.69 100 LYS A N 1
ATOM 758 C CA . LYS A 1 100 ? -12.535 -3.819 -3.434 1.00 85.69 100 LYS A CA 1
ATOM 759 C C . LYS A 1 100 ? -13.727 -4.775 -3.429 1.00 85.69 100 LYS A C 1
ATOM 761 O O . LYS A 1 100 ? -13.597 -5.922 -3.843 1.00 85.69 100 LYS A O 1
ATOM 766 N N . ASN A 1 101 ? -14.896 -4.309 -2.996 1.00 84.31 101 ASN A N 1
ATOM 767 C CA . ASN A 1 101 ? -16.150 -5.044 -3.174 1.00 84.31 101 ASN A CA 1
ATOM 768 C C . ASN A 1 101 ? -16.881 -4.554 -4.438 1.00 84.31 101 ASN A C 1
ATOM 770 O O . ASN A 1 101 ? -16.493 -3.566 -5.056 1.00 84.31 101 ASN A O 1
ATOM 774 N N . GLN A 1 102 ? -17.956 -5.247 -4.833 1.00 80.62 102 GLN A N 1
ATOM 775 C CA . GLN A 1 102 ? -18.696 -4.943 -6.070 1.00 80.62 102 GLN A CA 1
ATOM 776 C C . GLN A 1 102 ? -19.265 -3.517 -6.123 1.00 80.62 102 GLN A C 1
ATOM 778 O O . GLN A 1 102 ? -19.377 -2.954 -7.207 1.00 80.62 102 GLN A O 1
ATOM 783 N N . GLU A 1 103 ? -19.639 -2.953 -4.973 1.00 85.56 103 GLU A N 1
ATOM 784 C CA . GLU A 1 103 ? -20.340 -1.664 -4.895 1.00 85.56 103 GLU A CA 1
ATOM 785 C C . GLU A 1 103 ? -19.527 -0.570 -4.185 1.00 85.56 103 GLU A C 1
ATOM 787 O O . GLU A 1 103 ? -19.768 0.610 -4.423 1.00 85.56 103 GLU A O 1
ATOM 792 N N . VAL A 1 104 ? -18.567 -0.945 -3.333 1.00 91.00 104 VAL A N 1
ATOM 793 C CA . VAL A 1 104 ? -17.757 -0.029 -2.510 1.00 91.00 104 VAL A CA 1
ATOM 794 C C . VAL A 1 104 ? -16.379 -0.627 -2.227 1.00 91.00 104 VAL A C 1
ATOM 796 O O . VAL A 1 104 ? -16.213 -1.848 -2.220 1.00 91.00 104 VAL A O 1
ATOM 799 N N . GLY A 1 105 ? -15.396 0.217 -1.929 1.00 92.50 105 GLY A N 1
ATOM 800 C CA . GLY A 1 105 ? -14.178 -0.212 -1.246 1.00 92.50 105 GLY A CA 1
ATOM 801 C C . GLY A 1 105 ? -14.405 -0.287 0.266 1.00 92.50 105 GLY A C 1
ATOM 802 O O . GLY A 1 105 ? -15.181 0.484 0.827 1.00 92.50 105 GLY A O 1
ATOM 803 N N . THR A 1 106 ? -13.740 -1.215 0.943 1.00 95.44 106 THR A N 1
ATOM 804 C CA . THR 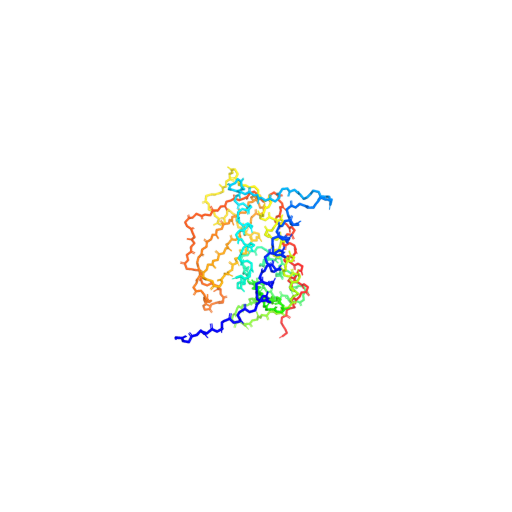A 1 106 ? -13.704 -1.296 2.409 1.00 95.44 106 THR A CA 1
ATOM 805 C C . THR A 1 106 ? -12.277 -1.104 2.884 1.00 95.44 106 THR A C 1
ATOM 807 O O . THR A 1 106 ? -11.358 -1.703 2.329 1.00 95.44 106 THR A O 1
ATOM 810 N N . ILE A 1 107 ? -12.106 -0.278 3.910 1.00 96.00 107 ILE A N 1
ATOM 811 C CA . ILE A 1 107 ? -10.827 -0.026 4.570 1.00 96.00 107 ILE A CA 1
ATOM 812 C C . ILE A 1 107 ? -10.944 -0.544 5.994 1.00 96.00 107 ILE A C 1
ATOM 814 O O . ILE A 1 107 ? -11.892 -0.215 6.703 1.00 96.00 107 ILE A O 1
ATOM 818 N N . GLU A 1 108 ? -9.976 -1.340 6.412 1.00 94.19 108 GLU A N 1
ATOM 819 C CA . GLU A 1 108 ? -9.860 -1.839 7.770 1.00 94.19 108 GLU A CA 1
ATOM 820 C C . GLU A 1 108 ? -8.511 -1.423 8.345 1.00 94.19 108 GLU A C 1
ATOM 822 O O . GLU A 1 108 ? -7.463 -1.700 7.757 1.00 94.19 108 GLU A O 1
ATOM 827 N N . VAL A 1 109 ? -8.544 -0.776 9.506 1.00 94.25 109 VAL A N 1
ATOM 828 C CA . VAL A 1 109 ? -7.359 -0.353 10.255 1.00 94.25 109 VAL A CA 1
ATOM 829 C C . VAL A 1 109 ? -7.256 -1.225 11.497 1.00 94.25 109 VAL A C 1
ATOM 831 O O . VAL A 1 109 ? -8.161 -1.248 12.334 1.00 94.25 109 VAL A O 1
ATOM 834 N N . LEU A 1 110 ? -6.164 -1.976 11.595 1.00 91.50 110 LEU A N 1
ATOM 835 C CA . LEU A 1 110 ? -5.886 -2.897 12.689 1.00 91.50 110 LEU A CA 1
ATOM 836 C C . LEU A 1 110 ? -5.109 -2.168 13.777 1.00 91.50 110 LEU A C 1
ATOM 838 O O . LEU A 1 110 ? -4.017 -1.651 13.525 1.00 91.50 110 LEU A O 1
ATOM 842 N N . PHE A 1 111 ? -5.660 -2.166 14.988 1.00 90.56 111 PHE A N 1
ATOM 843 C CA . PHE A 1 111 ? -5.035 -1.535 16.141 1.00 90.56 111 PHE A CA 1
ATOM 844 C C . PHE A 1 111 ? -4.382 -2.574 17.054 1.00 90.56 111 PHE A C 1
ATOM 846 O O . PHE A 1 111 ? -4.942 -3.643 17.320 1.00 90.56 111 PHE A O 1
ATOM 853 N N . ALA A 1 112 ? -3.193 -2.250 17.559 1.00 84.31 112 ALA A N 1
ATOM 854 C CA . ALA A 1 112 ? -2.518 -3.065 18.553 1.00 84.31 112 ALA A CA 1
ATOM 855 C C . ALA A 1 112 ? -3.074 -2.809 19.972 1.00 84.31 112 ALA A C 1
ATOM 857 O O . ALA A 1 112 ? -3.528 -1.706 20.273 1.00 84.31 112 ALA A O 1
ATOM 858 N N . PRO A 1 113 ? -2.989 -3.805 20.876 1.00 72.69 113 PRO A N 1
ATOM 859 C CA . PRO A 1 113 ? -2.530 -5.164 20.603 1.00 72.69 113 PRO A CA 1
ATOM 860 C C . PRO A 1 113 ? -3.584 -5.957 19.819 1.00 72.69 113 PRO A C 1
ATOM 862 O O . PRO A 1 113 ? -4.748 -5.995 20.213 1.00 72.69 113 PRO A O 1
ATOM 865 N N . TYR A 1 114 ? -3.164 -6.681 18.774 1.00 60.31 114 TYR A N 1
ATOM 866 C CA . TYR A 1 114 ? -4.044 -7.522 17.943 1.00 60.31 114 TYR A CA 1
ATOM 867 C C . TYR A 1 114 ? -4.935 -8.477 18.747 1.00 60.31 114 TYR A C 1
ATOM 869 O O . TYR A 1 114 ? -6.042 -8.807 18.334 1.00 60.31 114 TYR A O 1
ATOM 877 N N . SER A 1 115 ? -4.477 -8.907 19.928 1.00 58.50 115 SER A N 1
ATOM 878 C CA . SER A 1 115 ? -5.240 -9.766 20.838 1.00 58.50 115 SER A CA 1
ATOM 879 C C . SER A 1 115 ? -6.540 -9.137 21.346 1.00 58.50 115 SER A C 1
ATOM 881 O O . SER A 1 115 ? -7.400 -9.853 21.851 1.00 58.50 115 SER A O 1
ATOM 883 N N . ALA A 1 116 ? -6.676 -7.813 21.253 1.00 63.06 116 ALA A N 1
ATOM 884 C CA . ALA A 1 116 ? -7.908 -7.102 21.562 1.00 63.06 116 ALA A CA 1
ATOM 885 C C . ALA A 1 116 ? -8.923 -7.145 20.403 1.00 63.06 116 ALA A C 1
ATOM 887 O O . ALA A 1 116 ? -10.080 -6.796 20.613 1.00 63.06 116 ALA A O 1
ATOM 888 N N . ASN A 1 117 ? -8.511 -7.608 19.212 1.00 68.69 117 ASN A N 1
ATOM 889 C CA . ASN A 1 117 ? -9.324 -7.660 17.994 1.00 68.69 117 ASN A CA 1
ATOM 890 C C . ASN A 1 117 ? -9.991 -6.307 17.676 1.00 68.69 117 ASN A C 1
ATOM 892 O O . ASN A 1 117 ? -11.167 -6.249 17.316 1.00 68.69 117 ASN A O 1
ATOM 896 N N . LEU A 1 118 ? -9.240 -5.218 17.876 1.00 84.25 118 LEU A N 1
ATOM 897 C CA . LEU A 1 118 ? -9.690 -3.854 17.627 1.00 84.25 118 LEU A CA 1
ATOM 898 C C . LEU A 1 118 ? -9.448 -3.505 16.161 1.00 84.25 118 LEU A C 1
ATOM 900 O O . LEU A 1 118 ? -8.311 -3.468 15.687 1.00 84.25 118 LEU A O 1
ATOM 904 N N . THR A 1 119 ? -10.534 -3.271 15.432 1.00 89.50 119 THR A N 1
ATOM 905 C CA . THR A 1 119 ? -10.492 -2.954 14.004 1.00 89.50 119 THR A CA 1
ATOM 906 C C . THR A 1 119 ? -11.427 -1.794 13.710 1.00 89.50 119 THR A C 1
ATOM 908 O O . THR A 1 119 ? -12.640 -1.911 13.879 1.00 89.50 119 THR A O 1
ATOM 911 N N . GLY A 1 120 ? -10.862 -0.676 13.256 1.00 91.62 120 GLY A N 1
ATOM 912 C CA . GLY A 1 120 ? -11.634 0.402 12.644 1.00 91.62 120 GLY A CA 1
ATOM 913 C C . GLY A 1 120 ? -12.045 -0.020 11.238 1.00 91.62 120 GLY A C 1
ATOM 914 O O . GLY A 1 120 ? -11.244 -0.615 10.520 1.00 91.62 120 GLY A O 1
ATOM 915 N N . THR A 1 121 ? -13.288 0.246 10.841 1.00 94.81 121 THR A N 1
ATOM 916 C CA . THR A 1 121 ? -13.789 -0.083 9.497 1.00 94.81 121 THR A CA 1
ATOM 917 C C . THR A 1 121 ? -14.415 1.146 8.856 1.00 94.81 121 THR A C 1
ATOM 919 O O . THR A 1 121 ? -15.245 1.811 9.472 1.00 94.81 121 THR A O 1
ATOM 922 N N . G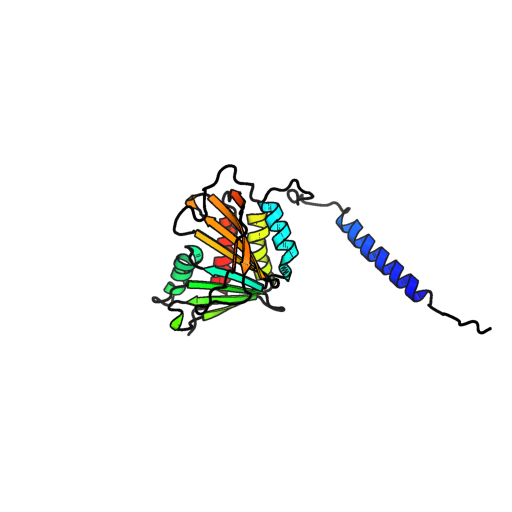LY A 1 122 ? -14.042 1.409 7.609 1.00 95.12 122 GLY A N 1
ATOM 923 C CA . GLY A 1 122 ? -14.579 2.474 6.770 1.00 95.12 122 GLY A CA 1
ATOM 924 C C . GLY A 1 122 ? -14.959 1.965 5.386 1.00 95.12 122 GLY A C 1
ATOM 925 O O . GLY A 1 122 ? -14.565 0.872 4.968 1.00 95.12 122 GLY A O 1
ATOM 926 N N . GLN A 1 123 ? -15.739 2.763 4.665 1.00 96.31 123 GLN A N 1
ATOM 927 C CA . GLN A 1 123 ? -16.123 2.488 3.283 1.00 96.31 123 GLN A CA 1
ATOM 928 C C . GLN A 1 123 ? -15.743 3.666 2.401 1.00 96.31 123 GLN A C 1
ATOM 930 O O . GLN A 1 123 ? -15.885 4.809 2.817 1.00 96.31 123 GLN A O 1
ATOM 935 N N . VAL A 1 124 ? -15.307 3.371 1.182 1.00 93.94 124 VAL A N 1
ATOM 936 C CA . VAL A 1 124 ? -14.966 4.372 0.166 1.00 93.94 124 VAL A CA 1
ATOM 937 C C . VAL A 1 124 ? -15.712 4.089 -1.124 1.00 93.94 124 VAL A C 1
ATOM 939 O O . VAL A 1 124 ? -16.087 2.942 -1.404 1.00 93.94 124 VAL A O 1
ATOM 942 N N . SER A 1 125 ? -15.938 5.129 -1.923 1.00 92.62 125 SER A N 1
ATOM 943 C CA . SER A 1 125 ? -16.524 4.940 -3.245 1.00 92.62 125 SER A CA 1
ATOM 944 C C . SER A 1 125 ? -15.560 4.174 -4.162 1.00 92.62 125 SER A C 1
ATOM 946 O O . SER A 1 125 ? -14.353 4.093 -3.915 1.00 92.62 125 SER A O 1
ATOM 948 N N . LEU A 1 126 ? -16.086 3.590 -5.241 1.00 88.31 126 LEU A N 1
ATOM 949 C CA . LEU A 1 126 ? -15.233 2.973 -6.260 1.00 88.31 126 LEU A CA 1
ATOM 950 C C . LEU A 1 126 ? -14.378 4.010 -7.004 1.00 88.31 126 LEU A C 1
ATOM 952 O O . LEU A 1 126 ? -13.321 3.645 -7.513 1.00 88.31 126 LEU A O 1
ATOM 956 N N . ASP A 1 127 ? -14.811 5.272 -7.038 1.00 88.50 127 ASP A N 1
ATOM 957 C CA . ASP A 1 127 ? -14.058 6.369 -7.645 1.00 88.50 127 ASP A CA 1
ATOM 958 C C . ASP A 1 127 ? -12.850 6.744 -6.776 1.00 88.50 127 ASP A C 1
ATOM 960 O O . ASP A 1 127 ? -11.744 6.821 -7.302 1.00 88.50 127 ASP A O 1
ATOM 964 N N . ASP A 1 128 ? -13.015 6.862 -5.452 1.00 88.38 128 ASP A N 1
ATOM 965 C CA . ASP A 1 128 ? -11.900 7.129 -4.521 1.00 88.38 128 ASP A CA 1
ATOM 966 C C . ASP A 1 128 ? -10.899 5.970 -4.525 1.00 88.38 128 ASP A C 1
ATOM 968 O O . ASP A 1 128 ? -9.686 6.163 -4.614 1.00 88.38 128 ASP A O 1
ATOM 972 N N . TRP A 1 129 ? -11.411 4.734 -4.525 1.00 87.56 129 TRP A N 1
ATOM 973 C CA . TRP A 1 129 ? -10.582 3.546 -4.702 1.00 87.56 129 TRP A CA 1
ATOM 974 C C . TRP A 1 129 ? -9.785 3.610 -6.007 1.00 87.56 129 TRP A C 1
ATOM 976 O O . TRP A 1 129 ? -8.596 3.278 -6.045 1.00 87.56 129 TRP A O 1
ATOM 986 N N . ALA A 1 130 ? -10.448 4.004 -7.097 1.00 84.94 130 ALA A N 1
ATOM 987 C CA . ALA A 1 130 ? -9.822 4.076 -8.399 1.00 84.94 130 ALA A CA 1
ATOM 988 C C . ALA A 1 130 ? -8.789 5.208 -8.489 1.00 84.94 130 ALA A C 1
ATOM 990 O O . ALA A 1 130 ? -7.749 5.002 -9.117 1.00 84.94 130 ALA A O 1
ATOM 991 N N . SER A 1 131 ? -9.056 6.345 -7.844 1.00 85.56 131 SER A N 1
ATOM 992 C CA . SER A 1 131 ? -8.153 7.490 -7.720 1.00 85.56 131 SER A CA 1
ATOM 993 C C . SER A 1 131 ? -6.877 7.095 -6.986 1.00 85.56 131 SER A C 1
ATOM 995 O O . SER A 1 131 ? -5.797 7.153 -7.560 1.00 85.56 131 SER A O 1
ATOM 997 N N . MET A 1 132 ? -6.998 6.551 -5.774 1.00 86.88 132 MET A N 1
ATOM 998 C CA . MET A 1 132 ? -5.860 6.125 -4.955 1.00 86.88 132 MET A CA 1
ATOM 999 C C . MET A 1 132 ? -5.018 5.041 -5.642 1.00 86.88 132 MET A C 1
ATOM 1001 O O . MET A 1 132 ? -3.790 5.119 -5.698 1.00 86.88 132 MET A O 1
ATOM 1005 N N . SER A 1 133 ? -5.680 4.031 -6.216 1.00 86.06 133 SER A N 1
ATOM 1006 C CA . SER A 1 133 ? -5.004 2.986 -6.988 1.00 86.06 133 SER A CA 1
ATOM 1007 C C . SER A 1 133 ? -4.316 3.549 -8.239 1.00 86.06 133 SER A C 1
ATOM 1009 O O . SER A 1 133 ? -3.223 3.092 -8.561 1.00 86.06 133 SER A O 1
ATOM 1011 N N . GLY A 1 134 ? -4.919 4.527 -8.922 1.00 86.19 134 GLY A N 1
ATOM 1012 C CA . GLY A 1 134 ? -4.322 5.205 -10.077 1.00 86.19 134 GLY A CA 1
ATOM 1013 C C . GLY A 1 134 ? -3.130 6.081 -9.690 1.00 86.19 134 GLY A C 1
ATOM 1014 O O . GLY A 1 134 ? -2.078 5.975 -10.308 1.00 86.19 134 GLY A O 1
ATOM 1015 N N . SER A 1 135 ? -3.239 6.845 -8.603 1.00 90.19 135 SER A N 1
ATOM 1016 C CA . SER A 1 135 ? -2.160 7.687 -8.072 1.00 90.19 135 SER A CA 1
ATOM 1017 C C . SER A 1 135 ? -0.902 6.865 -7.768 1.00 90.19 135 SER A C 1
ATOM 1019 O O . SER A 1 135 ? 0.209 7.217 -8.165 1.00 90.19 135 SER A O 1
ATOM 1021 N N . LEU A 1 136 ? -1.069 5.690 -7.153 1.00 92.75 136 LEU A N 1
ATOM 1022 C CA . LEU A 1 136 ? 0.041 4.768 -6.921 1.00 92.75 136 LEU A CA 1
ATOM 1023 C C . LEU A 1 136 ? 0.576 4.142 -8.219 1.00 92.75 136 LEU A C 1
ATOM 1025 O O . LEU A 1 136 ? 1.786 4.077 -8.424 1.00 92.75 136 LEU A O 1
ATOM 1029 N N . VAL A 1 137 ? -0.299 3.603 -9.066 1.00 91.81 137 VAL A N 1
ATOM 1030 C CA . VAL A 1 137 ? 0.121 2.748 -10.188 1.00 91.81 137 VAL A CA 1
ATOM 1031 C C . VAL A 1 137 ? 0.512 3.562 -11.417 1.00 91.81 137 VAL A C 1
ATOM 1033 O O . VAL A 1 137 ? 1.579 3.331 -11.982 1.00 91.81 137 VAL A O 1
ATOM 1036 N N . ASP A 1 138 ? -0.329 4.500 -11.830 1.00 88.56 138 ASP A N 1
ATOM 1037 C CA . ASP A 1 138 ? -0.190 5.251 -13.076 1.00 88.56 138 ASP A CA 1
ATOM 1038 C C . ASP A 1 138 ? 0.674 6.499 -12.894 1.00 88.56 138 ASP A C 1
ATOM 1040 O O . ASP A 1 138 ? 1.604 6.720 -13.677 1.00 88.56 138 ASP A O 1
ATOM 1044 N N . ASP A 1 139 ? 0.388 7.281 -11.850 1.00 86.81 139 ASP A N 1
ATOM 1045 C CA . ASP A 1 139 ? 1.018 8.588 -11.632 1.00 86.81 139 ASP A CA 1
ATOM 1046 C C . ASP A 1 139 ? 2.367 8.478 -10.910 1.00 86.81 139 ASP A C 1
ATOM 1048 O O . ASP A 1 139 ? 3.259 9.296 -11.150 1.00 86.81 139 ASP A O 1
ATOM 1052 N N . ALA A 1 140 ? 2.549 7.445 -10.079 1.00 91.56 140 ALA A N 1
ATOM 1053 C CA . ALA A 1 140 ? 3.829 7.138 -9.452 1.00 91.56 140 ALA A CA 1
ATOM 1054 C C . ALA A 1 140 ? 4.596 6.047 -10.216 1.00 91.56 140 ALA A C 1
ATOM 1056 O O . ALA A 1 140 ? 5.499 6.362 -10.991 1.00 91.56 140 ALA A O 1
ATOM 1057 N N . ILE A 1 141 ? 4.252 4.766 -10.035 1.00 92.06 141 ILE A N 1
ATOM 1058 C CA . ILE A 1 141 ? 5.055 3.641 -10.556 1.00 92.06 141 ILE A CA 1
ATOM 1059 C C . ILE A 1 141 ? 5.241 3.702 -12.079 1.00 92.06 141 ILE A C 1
ATOM 1061 O O . ILE A 1 141 ? 6.352 3.505 -12.572 1.00 92.06 141 ILE A O 1
ATOM 1065 N N . GLY A 1 142 ? 4.182 4.007 -12.831 1.00 89.94 142 GLY A N 1
ATOM 1066 C CA . GLY A 1 142 ? 4.207 4.054 -14.293 1.00 89.94 142 GLY A CA 1
ATOM 1067 C C . GLY A 1 142 ? 5.140 5.116 -14.881 1.00 89.94 142 GLY A C 1
ATOM 1068 O O . GLY A 1 142 ? 5.615 4.935 -16.007 1.00 89.94 142 GLY A O 1
ATOM 1069 N N . GLN A 1 143 ? 5.429 6.179 -14.121 1.00 90.69 143 GLN A N 1
ATOM 1070 C CA . GLN A 1 143 ? 6.273 7.309 -14.530 1.00 90.69 143 GLN A CA 1
ATOM 1071 C C . GLN A 1 143 ? 7.735 7.182 -14.079 1.00 90.69 143 GLN A C 1
ATOM 1073 O O . GLN A 1 143 ? 8.579 7.965 -14.522 1.00 90.69 143 GLN A O 1
ATOM 1078 N N . MET A 1 144 ? 8.057 6.226 -13.204 1.00 92.19 144 MET A N 1
ATOM 1079 C CA . MET A 1 144 ? 9.418 6.061 -12.694 1.00 92.19 144 MET A CA 1
ATOM 1080 C C . MET A 1 144 ? 10.339 5.397 -13.720 1.00 92.19 144 MET A C 1
ATOM 1082 O O . MET A 1 144 ? 9.983 4.415 -14.379 1.00 92.19 144 MET A O 1
ATOM 1086 N N . SER A 1 145 ? 11.564 5.910 -13.811 1.00 89.75 145 SER A N 1
ATOM 1087 C CA . SER A 1 145 ? 12.638 5.288 -14.580 1.00 89.75 145 SER A CA 1
ATOM 1088 C C . SER A 1 145 ? 13.307 4.154 -13.808 1.00 89.75 145 SER A C 1
ATOM 1090 O O . SER A 1 145 ? 13.301 4.123 -12.577 1.00 89.75 145 SER A O 1
ATOM 1092 N N . ASP A 1 146 ? 13.954 3.253 -14.543 1.00 91.00 146 ASP A N 1
ATOM 1093 C CA . ASP A 1 146 ? 14.806 2.215 -13.965 1.00 91.00 146 ASP A CA 1
ATOM 1094 C C . ASP A 1 146 ? 15.936 2.857 -13.151 1.00 91.00 146 ASP A C 1
ATOM 1096 O O . ASP A 1 146 ? 16.573 3.812 -13.603 1.00 91.00 146 ASP A O 1
ATOM 1100 N N . ALA A 1 147 ? 16.211 2.321 -11.962 1.00 89.12 147 ALA A N 1
ATOM 1101 C CA . ALA A 1 147 ? 17.313 2.808 -11.146 1.00 89.12 147 ALA A CA 1
ATOM 1102 C C . ALA A 1 147 ? 18.666 2.461 -11.795 1.00 89.12 147 ALA A C 1
ATOM 1104 O O . ALA A 1 147 ? 18.972 1.292 -12.041 1.00 89.12 147 ALA A O 1
ATOM 1105 N N . GLU A 1 148 ? 19.518 3.465 -12.023 1.00 87.19 148 GLU A N 1
ATOM 1106 C CA . GLU A 1 148 ? 20.885 3.251 -12.532 1.00 87.19 148 GLU A CA 1
ATOM 1107 C C . GLU A 1 148 ? 21.808 2.597 -11.487 1.00 87.19 148 GLU A C 1
ATOM 1109 O O . GLU A 1 148 ? 22.800 1.947 -11.826 1.00 87.19 148 GLU A O 1
ATOM 1114 N N . SER A 1 149 ? 21.484 2.769 -10.205 1.00 87.50 149 SER A N 1
ATOM 1115 C CA . SER A 1 149 ? 22.173 2.162 -9.068 1.00 87.50 149 SER A CA 1
ATOM 1116 C C . SER A 1 149 ? 21.176 1.883 -7.954 1.00 87.50 149 SER A C 1
ATOM 1118 O O . SER A 1 149 ? 20.258 2.673 -7.756 1.00 87.50 149 SER A O 1
ATOM 1120 N N . HIS A 1 150 ? 21.363 0.791 -7.219 1.00 89.38 150 HIS A N 1
ATOM 1121 C CA . HIS A 1 150 ? 20.458 0.392 -6.148 1.00 89.38 150 HIS A CA 1
ATOM 1122 C C . HIS A 1 150 ? 21.204 -0.387 -5.049 1.00 89.38 150 HIS A C 1
ATOM 1124 O O . HIS A 1 150 ? 22.292 -0.915 -5.301 1.00 89.38 150 HIS A O 1
ATOM 1130 N N . PRO A 1 151 ? 20.636 -0.487 -3.836 1.00 87.00 151 PRO A N 1
ATOM 1131 C CA . PRO A 1 151 ? 21.130 -1.376 -2.788 1.00 87.00 151 PRO A CA 1
ATOM 1132 C C . PRO A 1 151 ? 21.086 -2.859 -3.194 1.00 87.00 151 PRO A C 1
ATOM 1134 O O . PRO A 1 151 ? 20.314 -3.262 -4.067 1.00 87.00 151 PRO A O 1
ATOM 1137 N N . ASP A 1 152 ? 21.871 -3.699 -2.513 1.00 86.56 152 ASP A N 1
ATOM 1138 C CA . ASP A 1 152 ? 21.885 -5.153 -2.755 1.00 86.56 152 ASP A CA 1
ATOM 1139 C C . ASP A 1 152 ? 20.603 -5.855 -2.269 1.00 86.56 152 ASP A C 1
ATOM 1141 O O . ASP A 1 152 ? 20.283 -6.955 -2.719 1.00 86.56 152 ASP A O 1
ATOM 1145 N N . HIS A 1 153 ? 19.886 -5.251 -1.318 1.00 86.06 153 HIS A N 1
ATOM 1146 C CA . HIS A 1 153 ? 18.669 -5.797 -0.724 1.00 86.06 153 HIS A CA 1
ATOM 1147 C C . HIS A 1 153 ? 17.713 -4.683 -0.302 1.00 86.06 153 HIS A C 1
ATOM 1149 O O . HIS A 1 153 ? 18.138 -3.591 0.073 1.00 86.06 153 HIS A O 1
ATOM 1155 N N . PHE A 1 154 ? 16.419 -4.992 -0.332 1.00 86.50 154 PHE A N 1
ATOM 1156 C CA . PHE A 1 154 ? 15.386 -4.190 0.306 1.00 86.50 154 PHE A CA 1
ATOM 1157 C C . PHE A 1 154 ? 15.009 -4.818 1.665 1.00 86.50 154 PHE A C 1
ATOM 1159 O O . PHE A 1 154 ? 14.907 -6.046 1.745 1.00 86.50 154 PHE A O 1
ATOM 1166 N N . PRO A 1 155 ? 14.755 -4.022 2.718 1.00 88.44 155 PRO A N 1
ATOM 1167 C CA . PRO A 1 155 ? 14.965 -2.576 2.793 1.00 88.44 155 PRO A CA 1
ATOM 1168 C C . PRO A 1 155 ? 16.434 -2.223 3.047 1.00 88.44 155 PRO A C 1
ATOM 1170 O O . PRO A 1 155 ? 17.151 -2.936 3.749 1.00 88.44 155 PRO A O 1
ATOM 1173 N N . SER A 1 156 ? 16.862 -1.095 2.497 1.00 81.88 156 SER A N 1
ATOM 1174 C CA . SER A 1 156 ? 18.210 -0.535 2.651 1.00 81.88 156 SER A CA 1
ATOM 1175 C C . SER A 1 156 ? 18.363 0.358 3.880 1.00 81.88 156 SER A C 1
ATOM 1177 O O . SER A 1 156 ? 19.451 0.426 4.455 1.00 81.88 156 SER A O 1
ATOM 1179 N N . THR A 1 157 ? 17.278 0.992 4.332 1.00 83.44 157 THR A N 1
ATOM 1180 C CA . THR A 1 157 ? 17.228 1.749 5.587 1.00 83.44 157 THR A CA 1
ATOM 1181 C C . THR A 1 157 ? 15.998 1.378 6.407 1.00 83.44 157 THR A C 1
ATOM 1183 O O . THR A 1 157 ? 14.996 0.906 5.875 1.00 83.44 157 THR A O 1
ATOM 1186 N N . TRP A 1 158 ? 16.085 1.601 7.719 1.00 84.81 158 TRP A N 1
ATOM 1187 C CA . TRP A 1 158 ? 14.973 1.446 8.653 1.00 84.81 158 TRP A CA 1
ATOM 1188 C C . TRP A 1 158 ? 14.746 2.747 9.439 1.00 84.81 158 TRP A C 1
ATOM 1190 O O . TRP A 1 158 ? 15.737 3.354 9.861 1.00 84.81 158 TRP A O 1
ATOM 1200 N N . PRO A 1 159 ? 13.483 3.127 9.710 1.00 86.00 159 PRO A N 1
ATOM 1201 C CA . PRO A 1 159 ? 12.257 2.464 9.249 1.00 86.00 159 PRO A CA 1
ATOM 1202 C C . PRO A 1 159 ? 12.019 2.604 7.735 1.00 86.00 159 PRO A C 1
ATOM 1204 O O . PRO A 1 159 ? 12.599 3.474 7.094 1.00 86.00 159 PRO A O 1
ATOM 1207 N N . ILE A 1 160 ? 11.213 1.702 7.165 1.00 92.19 160 ILE A N 1
ATOM 1208 C CA . ILE A 1 160 ? 10.717 1.819 5.784 1.00 92.19 160 ILE A CA 1
ATOM 1209 C C . ILE A 1 160 ? 9.648 2.907 5.769 1.00 92.19 160 ILE A C 1
ATOM 1211 O O . ILE A 1 160 ? 8.736 2.849 6.591 1.00 92.19 160 ILE A O 1
ATOM 1215 N N . ASP A 1 161 ? 9.689 3.838 4.821 1.00 94.69 161 ASP A N 1
ATOM 1216 C CA . ASP A 1 161 ? 8.708 4.926 4.765 1.00 94.69 161 ASP A CA 1
ATOM 1217 C C . ASP A 1 161 ? 7.321 4.423 4.360 1.00 94.69 161 ASP A C 1
ATOM 1219 O O . ASP A 1 161 ? 6.319 4.690 5.032 1.00 94.69 161 ASP A O 1
ATOM 1223 N N . PHE A 1 162 ? 7.265 3.619 3.300 1.00 95.62 162 PHE A N 1
ATOM 1224 C CA . PHE A 1 162 ? 6.022 3.051 2.801 1.00 95.62 162 PHE A CA 1
ATOM 1225 C C . PHE A 1 162 ? 6.258 1.688 2.166 1.00 95.62 162 PHE A C 1
ATOM 1227 O O . PHE A 1 162 ? 7.204 1.500 1.408 1.00 95.62 162 PHE A O 1
ATOM 1234 N N . TYR A 1 163 ? 5.371 0.734 2.424 1.00 94.25 163 TYR A N 1
ATOM 1235 C CA . TYR A 1 163 ? 5.236 -0.406 1.535 1.00 94.25 163 TYR A CA 1
ATOM 1236 C C . TYR A 1 163 ? 3.792 -0.877 1.480 1.00 94.25 163 TYR A C 1
ATOM 1238 O O . TYR A 1 163 ? 3.039 -0.773 2.450 1.00 94.25 163 TYR A O 1
ATOM 1246 N N . VAL A 1 164 ? 3.433 -1.444 0.336 1.00 96.12 164 VAL A N 1
ATOM 1247 C CA . VAL A 1 164 ? 2.120 -2.016 0.079 1.00 96.12 164 VAL A CA 1
ATOM 1248 C C . VAL A 1 164 ? 2.274 -3.313 -0.704 1.00 96.12 164 VAL A C 1
ATOM 1250 O O . VAL A 1 164 ? 3.093 -3.430 -1.614 1.00 96.12 164 VAL A O 1
ATOM 1253 N N . SER A 1 165 ? 1.502 -4.321 -0.315 1.00 95.44 165 SER A N 1
ATOM 1254 C CA . SER A 1 165 ? 1.366 -5.578 -1.048 1.00 95.44 165 SER A CA 1
ATOM 1255 C C . SER A 1 165 ? -0.034 -5.667 -1.641 1.00 95.44 165 SER A C 1
ATOM 1257 O O . SER A 1 165 ? -1.019 -5.484 -0.929 1.00 95.44 165 SER A O 1
ATOM 1259 N N . ILE A 1 166 ? -0.114 -5.950 -2.936 1.00 95.38 166 ILE A N 1
ATOM 1260 C CA . ILE A 1 166 ? -1.356 -6.105 -3.694 1.00 95.38 166 ILE A CA 1
ATOM 1261 C C . ILE A 1 166 ? -1.554 -7.598 -3.936 1.00 95.38 166 ILE A C 1
ATOM 1263 O O . ILE A 1 166 ? -0.758 -8.218 -4.640 1.00 95.38 166 ILE A O 1
ATOM 1267 N N . PHE A 1 167 ? -2.582 -8.182 -3.332 1.00 94.06 167 PHE A N 1
ATOM 1268 C CA . PHE A 1 167 ? -2.880 -9.609 -3.422 1.00 94.06 167 PHE A CA 1
ATOM 1269 C C . PHE A 1 167 ? -3.966 -9.864 -4.464 1.00 94.06 167 PHE A C 1
ATOM 1271 O O . PHE A 1 167 ? -4.957 -9.135 -4.515 1.00 94.06 167 PHE A O 1
ATOM 1278 N N . PHE A 1 168 ? -3.785 -10.905 -5.276 1.00 90.12 168 PHE A N 1
ATOM 1279 C CA . PHE A 1 168 ? -4.713 -11.293 -6.339 1.00 90.12 168 PHE A CA 1
ATOM 1280 C C . PHE A 1 168 ? -5.398 -12.628 -6.030 1.00 90.12 168 PHE A C 1
ATOM 1282 O O . PHE A 1 168 ? -4.841 -13.475 -5.320 1.00 90.12 168 PHE A O 1
ATOM 1289 N N . ASP A 1 169 ? -6.569 -12.837 -6.632 1.00 87.69 169 ASP A N 1
ATOM 1290 C CA . ASP A 1 169 ? -7.403 -14.039 -6.458 1.00 87.69 169 ASP A CA 1
ATOM 1291 C C . ASP A 1 169 ? -6.747 -15.347 -6.940 1.00 87.69 169 ASP A C 1
ATOM 1293 O O . ASP A 1 169 ? -7.169 -16.442 -6.567 1.00 87.69 169 ASP A O 1
ATOM 1297 N N . ASP A 1 170 ? -5.698 -15.266 -7.761 1.00 84.69 170 ASP A N 1
ATOM 1298 C CA . ASP A 1 170 ? -4.965 -16.427 -8.275 1.00 84.69 170 ASP A CA 1
ATOM 1299 C C . ASP A 1 170 ? -3.741 -16.817 -7.430 1.00 84.69 170 ASP A C 1
ATOM 1301 O O . ASP A 1 170 ? -2.858 -17.535 -7.906 1.00 84.69 170 ASP A O 1
ATOM 1305 N N . ASN A 1 171 ? -3.698 -16.370 -6.172 1.00 87.25 171 ASN A N 1
ATOM 1306 C CA . ASN A 1 171 ? -2.625 -16.645 -5.213 1.00 87.25 171 ASN A CA 1
ATOM 1307 C C . ASN A 1 171 ? -1.269 -16.008 -5.567 1.00 87.25 171 ASN A C 1
ATOM 1309 O O . ASN A 1 171 ? -0.231 -16.385 -5.015 1.00 87.25 171 ASN A O 1
ATOM 1313 N N . THR A 1 172 ? -1.257 -15.005 -6.445 1.00 90.69 172 THR A N 1
ATOM 1314 C CA . THR A 1 172 ? -0.093 -14.132 -6.649 1.00 90.69 172 THR A CA 1
ATOM 1315 C C . THR A 1 172 ? -0.199 -12.861 -5.811 1.00 90.69 172 THR A C 1
ATOM 1317 O O . THR A 1 172 ? -1.285 -12.472 -5.376 1.00 90.69 172 THR A O 1
ATOM 1320 N N . PHE A 1 173 ? 0.933 -12.201 -5.577 1.00 90.75 173 PHE A N 1
ATOM 1321 C CA . PHE A 1 173 ? 0.942 -10.844 -5.036 1.00 90.75 173 PHE A CA 1
ATOM 1322 C C . PHE A 1 173 ? 2.043 -9.992 -5.671 1.00 90.75 173 PHE A C 1
ATOM 1324 O O . PHE A 1 173 ? 3.015 -10.517 -6.226 1.00 90.75 173 PHE A O 1
ATOM 1331 N N . PHE A 1 174 ? 1.869 -8.677 -5.582 1.00 92.50 174 PHE A N 1
ATOM 1332 C CA . PHE A 1 174 ? 2.800 -7.658 -6.053 1.00 92.50 174 PHE A CA 1
ATOM 1333 C C . PHE A 1 174 ? 3.216 -6.772 -4.878 1.00 92.50 174 PHE A C 1
ATOM 1335 O O . PHE A 1 174 ? 2.369 -6.179 -4.214 1.00 92.50 174 PHE A O 1
ATOM 1342 N N . TYR A 1 175 ? 4.511 -6.705 -4.607 1.00 93.69 175 TYR A N 1
ATOM 1343 C CA . TYR A 1 175 ? 5.114 -5.922 -3.537 1.00 93.69 175 TYR A CA 1
ATOM 1344 C C . TYR A 1 175 ? 5.662 -4.603 -4.075 1.00 93.69 175 TYR A C 1
ATOM 1346 O O . TYR A 1 175 ? 6.361 -4.600 -5.089 1.00 93.69 175 TYR A O 1
ATOM 1354 N N . ILE A 1 176 ? 5.394 -3.515 -3.356 1.00 95.50 176 ILE A N 1
ATOM 1355 C CA . ILE A 1 176 ? 5.960 -2.185 -3.584 1.00 95.50 176 ILE A CA 1
ATOM 1356 C C . ILE A 1 176 ? 6.536 -1.710 -2.252 1.00 95.50 176 ILE A C 1
ATOM 1358 O O . ILE A 1 176 ? 5.786 -1.562 -1.291 1.00 95.50 176 ILE A O 1
ATOM 1362 N N . GLY A 1 177 ? 7.841 -1.464 -2.189 1.00 95.19 177 GLY A N 1
ATOM 1363 C CA . GLY A 1 177 ? 8.517 -0.873 -1.033 1.00 95.19 177 GLY A CA 1
ATOM 1364 C C . GLY A 1 177 ? 9.218 0.423 -1.418 1.00 95.19 177 GLY A C 1
ATOM 1365 O O . GLY A 1 177 ? 9.849 0.485 -2.466 1.00 95.19 177 GLY A O 1
ATOM 1366 N N . TYR A 1 178 ? 9.112 1.451 -0.586 1.00 95.44 178 TYR A N 1
ATOM 1367 C CA . TYR A 1 178 ? 9.671 2.778 -0.818 1.00 95.44 178 TYR A CA 1
ATOM 1368 C C . TYR A 1 178 ? 10.447 3.268 0.400 1.00 95.44 178 TYR A C 1
ATOM 1370 O O . TYR A 1 178 ? 9.988 3.152 1.541 1.00 95.44 178 TYR A O 1
ATOM 1378 N N . THR A 1 179 ? 11.596 3.871 0.108 1.00 91.12 179 THR A N 1
ATOM 1379 C CA . THR A 1 179 ? 12.471 4.507 1.084 1.00 91.12 179 T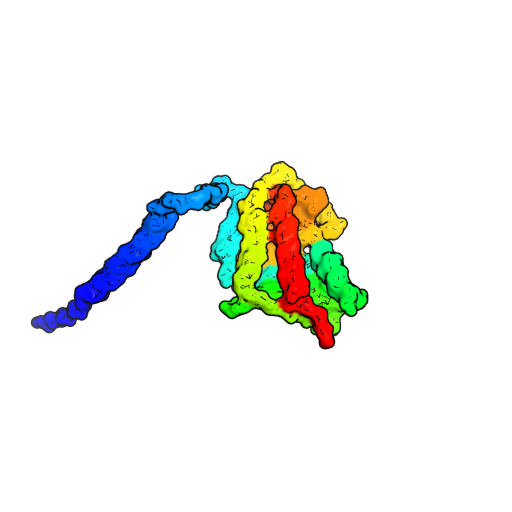HR A CA 1
ATOM 1380 C C . THR A 1 179 ? 12.798 5.929 0.625 1.00 91.12 179 THR A C 1
ATOM 1382 O O . THR A 1 179 ? 13.474 6.118 -0.390 1.00 91.12 179 THR A O 1
ATOM 1385 N N . GLU A 1 180 ? 12.371 6.938 1.382 1.00 89.75 180 GLU A N 1
ATOM 1386 C CA . GLU A 1 180 ? 12.600 8.356 1.090 1.00 89.75 180 GLU A CA 1
ATOM 1387 C C . GLU A 1 180 ? 14.085 8.715 1.176 1.00 89.75 180 GLU A C 1
ATOM 1389 O O . GLU A 1 180 ? 14.583 9.461 0.332 1.00 89.75 180 GLU A O 1
ATOM 1394 N N . ALA A 1 181 ? 14.815 8.146 2.139 1.00 88.25 181 ALA A N 1
ATOM 1395 C CA . ALA A 1 181 ? 16.247 8.401 2.304 1.00 88.25 181 ALA A CA 1
ATOM 1396 C C . ALA A 1 181 ? 17.069 8.028 1.057 1.00 88.25 181 ALA A C 1
ATOM 1398 O O . ALA A 1 181 ? 18.040 8.715 0.734 1.00 88.25 181 ALA A O 1
ATOM 1399 N N . ASP A 1 182 ? 16.656 6.972 0.354 1.00 87.31 182 ASP A N 1
ATOM 1400 C CA . ASP A 1 182 ? 17.330 6.485 -0.849 1.00 87.31 182 ASP A CA 1
ATOM 1401 C C . ASP A 1 182 ? 16.684 6.995 -2.143 1.00 87.31 182 ASP A C 1
ATOM 1403 O O . ASP A 1 182 ? 17.294 6.875 -3.201 1.00 87.31 182 ASP A O 1
ATOM 1407 N N . GLN A 1 183 ? 15.473 7.566 -2.075 1.00 89.75 183 GLN A N 1
ATOM 1408 C CA . GLN A 1 183 ? 14.641 7.912 -3.237 1.00 89.75 183 GLN A CA 1
ATOM 1409 C C . GLN A 1 183 ? 14.435 6.724 -4.193 1.00 89.75 183 GLN A C 1
ATOM 1411 O O . GLN A 1 183 ? 14.370 6.885 -5.408 1.00 89.75 183 GLN A O 1
ATOM 1416 N N . MET A 1 184 ? 14.314 5.516 -3.639 1.00 91.81 184 MET A N 1
ATOM 1417 C CA . MET A 1 184 ? 14.212 4.277 -4.412 1.00 91.81 184 MET A CA 1
ATOM 1418 C C . MET A 1 184 ? 12.917 3.536 -4.101 1.00 91.81 184 MET A C 1
ATOM 1420 O O . MET A 1 184 ? 12.502 3.437 -2.942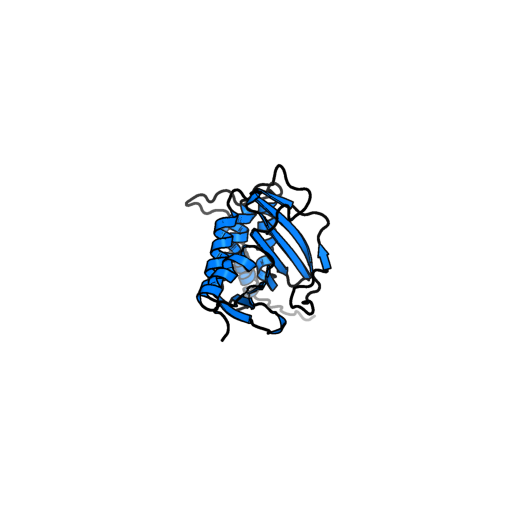 1.00 91.81 184 MET A O 1
ATOM 1424 N N . VAL A 1 185 ? 12.320 2.961 -5.144 1.00 94.31 185 VAL A N 1
ATOM 1425 C CA . VAL A 1 185 ? 11.209 2.013 -5.036 1.00 94.31 185 VAL A CA 1
ATOM 1426 C C . VAL A 1 185 ? 11.681 0.624 -5.448 1.00 94.31 185 VAL A C 1
ATOM 1428 O O . VAL A 1 185 ? 12.255 0.443 -6.520 1.00 94.31 185 VAL A O 1
ATOM 1431 N N . PHE A 1 186 ? 11.410 -0.369 -4.607 1.00 95.12 186 PHE A N 1
ATOM 1432 C CA . PHE A 1 186 ? 11.619 -1.780 -4.896 1.00 95.12 186 PHE A CA 1
ATOM 1433 C C . PHE A 1 186 ? 10.294 -2.461 -5.232 1.00 95.12 186 PHE A C 1
ATOM 1435 O O . PHE A 1 186 ? 9.339 -2.404 -4.455 1.00 95.12 186 PHE A O 1
ATOM 1442 N N . LEU A 1 187 ? 10.259 -3.144 -6.374 1.00 94.19 187 LEU A N 1
ATOM 1443 C CA . LEU A 1 187 ? 9.113 -3.901 -6.860 1.00 94.19 187 LEU A CA 1
ATOM 1444 C C . LEU A 1 187 ? 9.436 -5.388 -6.931 1.00 94.19 187 LEU A C 1
ATOM 1446 O O . LEU A 1 187 ? 10.473 -5.776 -7.473 1.00 94.19 187 LEU A O 1
ATOM 1450 N N . GLN A 1 188 ? 8.535 -6.242 -6.452 1.00 90.75 188 GLN A N 1
ATOM 1451 C CA . GLN A 1 188 ? 8.742 -7.688 -6.525 1.00 90.75 188 GLN A CA 1
ATOM 1452 C C . GLN A 1 188 ? 7.425 -8.457 -6.582 1.00 90.75 188 GLN A C 1
ATOM 1454 O O . GLN A 1 188 ? 6.497 -8.189 -5.830 1.00 90.75 188 GLN A O 1
ATOM 1459 N N . ASN A 1 189 ? 7.366 -9.475 -7.435 1.00 87.81 189 ASN A N 1
ATOM 1460 C CA . ASN A 1 189 ? 6.240 -10.406 -7.456 1.00 87.81 189 ASN A CA 1
ATOM 1461 C C . ASN A 1 189 ? 6.461 -11.543 -6.463 1.00 87.81 189 ASN A C 1
ATOM 1463 O O . ASN A 1 189 ? 7.595 -11.905 -6.147 1.00 87.81 189 ASN A O 1
ATOM 1467 N N . GLY A 1 190 ? 5.382 -12.197 -6.058 1.00 87.50 190 GLY A N 1
ATOM 1468 C CA . GLY A 1 190 ? 5.472 -13.443 -5.319 1.00 87.50 190 GLY A CA 1
ATOM 1469 C C . GLY A 1 190 ? 4.166 -14.221 -5.299 1.00 87.50 190 GLY A C 1
ATOM 1470 O O . GLY A 1 190 ? 3.262 -14.003 -6.106 1.00 87.50 190 GLY A O 1
ATOM 1471 N N . THR A 1 191 ? 4.097 -15.164 -4.369 1.00 91.06 191 THR A N 1
ATOM 1472 C CA . THR A 1 191 ? 2.953 -16.049 -4.144 1.00 91.06 191 THR A CA 1
ATOM 1473 C C . THR A 1 191 ? 2.527 -16.007 -2.685 1.00 91.06 191 THR A C 1
ATOM 1475 O O . THR A 1 191 ? 3.363 -15.838 -1.793 1.00 91.06 191 THR A O 1
ATOM 1478 N N . TRP A 1 192 ? 1.233 -16.176 -2.448 1.00 92.88 192 TRP A N 1
ATOM 1479 C CA . TRP A 1 192 ? 0.646 -16.270 -1.115 1.00 92.88 192 TRP A CA 1
ATOM 1480 C C . TRP A 1 192 ? -0.280 -17.481 -1.031 1.00 92.88 192 TRP A C 1
ATOM 1482 O O . TRP A 1 192 ? -0.682 -18.037 -2.051 1.00 92.88 192 TRP A O 1
ATOM 1492 N N . SER A 1 193 ? -0.607 -17.931 0.175 1.00 88.81 193 SER A N 1
ATOM 1493 C CA . SER A 1 193 ? -1.379 -19.167 0.360 1.00 88.81 193 SER A CA 1
ATOM 1494 C C . SER A 1 193 ? -2.882 -19.017 0.092 1.00 88.81 193 SER A C 1
ATOM 1496 O O . SER A 1 193 ? -3.609 -20.012 0.122 1.00 88.81 193 SER A O 1
ATOM 1498 N N . GLY A 1 194 ? -3.363 -17.791 -0.139 1.00 87.19 194 GLY A N 1
ATOM 1499 C CA . GLY A 1 194 ? -4.791 -17.471 -0.119 1.00 87.19 194 GLY A CA 1
ATOM 1500 C C . GLY A 1 194 ? -5.364 -17.363 1.302 1.00 87.19 194 GLY A C 1
ATOM 1501 O O . GLY A 1 194 ? -6.579 -17.256 1.473 1.00 87.19 194 GLY A O 1
ATOM 1502 N N . GLN A 1 195 ? -4.516 -17.443 2.334 1.00 89.50 195 GLN A N 1
ATOM 1503 C CA . GLN A 1 195 ? -4.913 -17.444 3.740 1.00 89.50 195 GLN A CA 1
ATOM 1504 C C . GLN A 1 195 ? -4.142 -16.396 4.550 1.00 89.50 195 GLN A C 1
ATOM 1506 O O . GLN A 1 195 ? -3.115 -15.859 4.128 1.00 89.50 195 GLN A O 1
ATOM 1511 N N . PHE A 1 196 ? -4.672 -16.108 5.736 1.00 85.88 196 PHE A N 1
ATOM 1512 C CA . PHE A 1 196 ? -4.015 -15.291 6.746 1.00 85.88 196 PHE A CA 1
ATOM 1513 C C . PHE A 1 196 ? -3.384 -16.200 7.805 1.00 85.88 196 PHE A C 1
ATOM 1515 O O . PHE A 1 196 ? -3.919 -17.261 8.132 1.00 85.88 196 PHE A O 1
ATOM 1522 N N . THR A 1 197 ? -2.258 -15.764 8.358 1.00 83.88 197 THR A N 1
ATOM 1523 C CA . THR A 1 197 ? -1.623 -16.377 9.528 1.00 83.88 197 THR A CA 1
ATOM 1524 C C . THR A 1 197 ? -2.521 -16.254 10.762 1.00 83.88 197 THR A C 1
ATOM 1526 O O . THR A 1 197 ? -3.496 -15.500 10.775 1.00 83.88 197 THR A O 1
ATOM 1529 N N . GLU A 1 198 ? -2.168 -16.946 11.848 1.00 76.81 198 GLU A N 1
ATOM 1530 C CA . GLU A 1 198 ? -2.891 -16.847 13.127 1.00 76.81 198 GLU A CA 1
ATOM 1531 C C . GLU A 1 198 ? -2.927 -15.422 13.715 1.00 76.81 198 GLU A C 1
ATOM 1533 O O . GLU A 1 198 ? -3.778 -15.123 14.549 1.00 76.81 198 GLU A O 1
ATOM 1538 N N . TYR A 1 199 ? -2.037 -14.540 13.250 1.00 70.38 199 TYR A N 1
ATOM 1539 C CA . TYR A 1 199 ? -1.937 -13.139 13.660 1.00 70.38 199 TYR A CA 1
ATOM 1540 C C . TYR A 1 199 ? -2.581 -12.167 12.659 1.00 70.38 199 TYR A C 1
ATOM 1542 O O . TYR A 1 199 ? -2.428 -10.960 12.793 1.00 70.38 199 TYR A O 1
ATOM 1550 N N . GLY A 1 200 ? -3.287 -12.671 11.641 1.00 73.44 200 GLY A N 1
ATOM 1551 C CA . GLY A 1 200 ? -4.027 -11.834 10.692 1.00 73.44 200 GLY A CA 1
ATOM 1552 C C . GLY A 1 200 ? -3.186 -11.217 9.570 1.00 73.44 200 GLY A C 1
ATOM 1553 O O . GLY A 1 200 ? -3.722 -10.448 8.779 1.00 73.44 200 GLY A O 1
ATOM 1554 N N . HIS A 1 201 ? -1.904 -11.573 9.442 1.00 83.12 201 HIS A N 1
ATOM 1555 C CA . HIS A 1 201 ? -1.086 -11.183 8.286 1.00 83.12 201 HIS A CA 1
ATOM 1556 C C . HIS A 1 201 ? -1.322 -12.128 7.103 1.00 83.12 201 HIS A C 1
ATOM 1558 O O . HIS A 1 201 ? -1.419 -13.334 7.341 1.00 83.12 201 HIS A O 1
ATOM 1564 N N . PRO A 1 202 ? -1.351 -11.646 5.849 1.00 88.06 202 PRO A N 1
ATOM 1565 C CA . PRO A 1 202 ? -1.345 -12.520 4.677 1.00 88.06 202 PRO A CA 1
ATOM 1566 C C . PRO A 1 202 ? -0.146 -13.477 4.709 1.00 88.06 202 PRO A C 1
ATOM 1568 O O . PRO A 1 202 ? 0.983 -13.062 4.980 1.00 88.06 202 PRO A O 1
ATOM 1571 N N . GLU A 1 203 ? -0.374 -14.763 4.452 1.00 91.69 203 GLU A N 1
ATOM 1572 C CA . GLU A 1 203 ? 0.695 -15.762 4.463 1.00 91.69 203 GLU A CA 1
ATOM 1573 C C . GLU A 1 203 ? 1.382 -15.832 3.092 1.00 91.69 203 GLU A C 1
ATOM 1575 O O . GLU A 1 203 ? 0.923 -16.492 2.156 1.00 91.69 203 GLU A O 1
ATOM 1580 N N . THR A 1 204 ? 2.519 -15.149 2.979 1.00 89.12 204 THR A N 1
ATOM 1581 C CA . THR A 1 204 ? 3.392 -15.210 1.803 1.00 89.12 204 THR A CA 1
ATOM 1582 C C . THR A 1 204 ? 4.142 -16.541 1.744 1.00 89.12 204 THR A C 1
ATOM 1584 O O . THR A 1 204 ? 4.857 -16.907 2.675 1.00 89.12 204 THR A O 1
ATOM 1587 N N . THR A 1 205 ? 4.033 -17.249 0.619 1.00 88.50 205 THR A N 1
ATOM 1588 C CA . THR A 1 205 ? 4.646 -18.574 0.410 1.00 88.50 205 THR A CA 1
ATOM 1589 C C . THR A 1 205 ? 5.940 -18.525 -0.391 1.00 88.50 205 THR A C 1
ATOM 1591 O O . THR A 1 205 ? 6.711 -19.484 -0.380 1.00 88.50 205 THR A O 1
ATOM 1594 N N . GLY A 1 206 ? 6.199 -17.423 -1.092 1.00 83.00 206 GLY A N 1
ATOM 1595 C CA . GLY A 1 206 ? 7.440 -17.244 -1.830 1.00 83.00 206 GLY A CA 1
ATOM 1596 C C . GLY A 1 206 ? 7.518 -15.899 -2.532 1.00 83.00 206 GLY A C 1
ATOM 1597 O O . GLY A 1 206 ? 6.499 -15.332 -2.920 1.00 83.00 206 GLY A O 1
ATOM 1598 N N . TYR A 1 207 ? 8.741 -15.430 -2.728 1.00 83.56 207 TYR A N 1
ATOM 1599 C CA . TYR A 1 207 ? 9.061 -14.247 -3.516 1.00 83.56 207 TYR A CA 1
ATOM 1600 C C . TYR A 1 207 ? 9.714 -14.689 -4.824 1.00 83.56 207 TYR A C 1
ATOM 1602 O O . TYR A 1 207 ? 10.374 -15.728 -4.868 1.00 83.56 207 TYR A O 1
ATOM 1610 N N . ALA A 1 208 ? 9.540 -13.912 -5.889 1.00 81.31 208 ALA A N 1
ATOM 1611 C CA . ALA A 1 208 ? 10.337 -14.082 -7.093 1.00 81.31 208 ALA A CA 1
ATOM 1612 C C . ALA A 1 208 ? 11.823 -13.899 -6.757 1.00 81.31 208 ALA A C 1
ATOM 1614 O O . ALA A 1 208 ? 12.179 -13.012 -5.985 1.00 81.31 208 ALA A O 1
ATOM 1615 N N . ASP A 1 209 ? 12.700 -14.684 -7.382 1.00 71.00 209 ASP A N 1
ATOM 1616 C CA . ASP A 1 209 ? 14.149 -14.621 -7.129 1.00 71.00 209 ASP A CA 1
ATOM 1617 C C . ASP A 1 209 ? 14.766 -13.249 -7.456 1.00 71.00 209 ASP A C 1
ATOM 1619 O O . ASP A 1 209 ? 15.888 -12.946 -7.056 1.00 71.00 209 ASP A O 1
ATOM 1623 N N . THR A 1 210 ? 14.064 -12.417 -8.226 1.00 76.62 210 THR A N 1
ATOM 1624 C CA . THR A 1 210 ? 14.518 -11.091 -8.644 1.00 76.62 210 THR A CA 1
ATOM 1625 C C . THR A 1 210 ? 13.390 -10.080 -8.481 1.00 76.62 210 THR A C 1
ATOM 1627 O O . THR A 1 210 ? 12.255 -10.343 -8.881 1.00 76.62 210 THR A O 1
ATOM 1630 N N . GLY A 1 211 ? 13.720 -8.929 -7.899 1.00 86.31 211 GLY A N 1
ATOM 1631 C CA . GLY A 1 211 ? 12.898 -7.723 -7.937 1.00 86.31 211 GLY A CA 1
ATOM 1632 C C . GLY A 1 211 ? 13.550 -6.637 -8.792 1.00 86.31 211 GLY A C 1
ATOM 1633 O O . GLY A 1 211 ? 14.657 -6.815 -9.305 1.00 86.31 211 GLY A O 1
ATOM 1634 N N . TYR A 1 212 ? 12.856 -5.517 -8.940 1.00 91.06 212 TYR A N 1
ATOM 1635 C CA . TYR A 1 212 ? 13.263 -4.389 -9.770 1.00 91.06 212 TYR A CA 1
ATOM 1636 C C . TYR A 1 212 ? 13.340 -3.123 -8.931 1.00 91.06 212 TYR A C 1
ATOM 1638 O O . TYR A 1 212 ? 12.541 -2.931 -8.018 1.00 91.06 212 TYR A O 1
ATOM 1646 N N . TRP A 1 213 ? 14.294 -2.262 -9.263 1.00 93.25 213 TRP A N 1
ATOM 1647 C CA . TRP A 1 213 ? 14.496 -0.987 -8.593 1.00 93.25 213 TRP A CA 1
ATOM 1648 C C . TRP A 1 213 ? 14.159 0.157 -9.538 1.00 93.25 213 TRP A C 1
ATOM 1650 O O . TRP A 1 213 ? 14.569 0.150 -10.702 1.00 93.25 213 TRP A O 1
ATOM 1660 N N . LEU A 1 214 ? 13.425 1.129 -9.016 1.00 93.31 214 LEU A N 1
ATOM 1661 C CA . LEU A 1 214 ? 13.001 2.330 -9.718 1.00 93.31 214 LEU A CA 1
ATOM 1662 C C . LEU A 1 214 ? 13.497 3.564 -8.968 1.00 93.31 214 LEU A C 1
ATOM 1664 O O . LEU A 1 214 ? 13.503 3.574 -7.734 1.00 93.31 214 LEU A O 1
ATOM 1668 N N . ASP A 1 215 ? 13.871 4.598 -9.715 1.00 91.88 215 ASP A N 1
ATOM 1669 C CA . ASP A 1 215 ? 14.126 5.924 -9.154 1.00 91.88 215 ASP A CA 1
ATOM 1670 C C . ASP A 1 215 ? 12.782 6.606 -8.886 1.00 91.88 215 ASP A C 1
ATOM 1672 O O . ASP A 1 215 ? 12.005 6.869 -9.810 1.00 91.88 215 ASP A O 1
ATOM 1676 N N . ALA A 1 216 ? 12.497 6.855 -7.608 1.00 91.25 216 ALA A N 1
ATOM 1677 C CA . ALA A 1 216 ? 11.234 7.436 -7.192 1.00 91.25 216 ALA A CA 1
ATOM 1678 C C . ALA A 1 216 ? 11.112 8.896 -7.634 1.00 91.25 216 ALA A C 1
ATOM 1680 O O . ALA A 1 216 ? 10.005 9.334 -7.932 1.00 91.25 216 ALA A O 1
ATOM 1681 N N . ASN A 1 217 ? 12.218 9.654 -7.634 1.00 86.62 217 ASN A N 1
ATOM 1682 C CA . ASN A 1 217 ? 12.274 11.085 -7.952 1.00 86.62 217 ASN A CA 1
ATOM 1683 C C . ASN A 1 217 ? 11.096 11.909 -7.367 1.00 86.62 217 ASN A C 1
ATOM 1685 O O . ASN A 1 217 ? 10.488 12.733 -8.053 1.00 86.62 217 ASN A O 1
ATOM 1689 N N . GLY A 1 218 ? 10.724 11.643 -6.108 1.00 87.75 218 GLY A N 1
ATOM 1690 C CA . GLY A 1 218 ? 9.602 12.294 -5.415 1.00 87.75 218 GLY A CA 1
ATOM 1691 C C . GLY A 1 218 ? 8.183 11.885 -5.851 1.00 87.75 218 GLY A C 1
ATOM 1692 O O . GLY A 1 218 ? 7.213 12.406 -5.305 1.00 87.75 218 GLY A O 1
ATOM 1693 N N . LEU A 1 219 ? 8.020 10.948 -6.788 1.00 91.81 219 LEU A N 1
ATOM 1694 C CA . LEU A 1 219 ? 6.713 10.543 -7.327 1.00 91.81 219 LEU A CA 1
ATOM 1695 C C . LEU A 1 219 ? 5.849 9.755 -6.325 1.00 91.81 219 LEU A C 1
ATOM 1697 O O . LEU A 1 219 ? 4.636 9.689 -6.487 1.00 91.81 219 LEU A O 1
ATOM 1701 N N . MET A 1 220 ? 6.439 9.194 -5.264 1.00 93.62 220 MET A N 1
ATOM 1702 C CA . MET A 1 220 ? 5.691 8.455 -4.234 1.00 93.62 220 MET A CA 1
ATOM 1703 C C . MET A 1 220 ? 4.931 9.353 -3.251 1.00 93.62 220 MET A C 1
ATOM 1705 O O . MET A 1 220 ? 3.987 8.885 -2.619 1.00 93.62 220 MET A O 1
ATOM 1709 N N . THR A 1 221 ? 5.320 10.623 -3.099 1.00 90.88 221 THR A N 1
ATOM 1710 C CA . THR A 1 221 ? 4.769 11.499 -2.053 1.00 90.88 221 THR A CA 1
ATOM 1711 C C . THR A 1 221 ? 3.260 11.688 -2.203 1.00 90.88 221 THR A C 1
ATOM 1713 O O . THR A 1 221 ? 2.528 11.461 -1.246 1.00 90.88 221 THR A O 1
ATOM 1716 N N . ALA A 1 222 ? 2.789 12.021 -3.410 1.00 89.94 222 ALA A N 1
ATOM 1717 C CA . ALA A 1 222 ? 1.368 12.265 -3.661 1.00 89.94 222 ALA A CA 1
ATOM 1718 C C . ALA A 1 222 ? 0.508 11.017 -3.414 1.00 89.94 222 ALA A C 1
ATOM 1720 O O . ALA A 1 222 ? -0.539 11.110 -2.783 1.00 89.94 222 ALA A O 1
ATOM 1721 N N . ALA A 1 223 ? 0.970 9.841 -3.847 1.00 92.62 223 ALA A N 1
ATOM 1722 C CA . ALA A 1 223 ? 0.254 8.592 -3.612 1.00 92.62 223 ALA A CA 1
ATOM 1723 C C . ALA A 1 223 ? 0.149 8.267 -2.114 1.00 92.62 223 ALA A C 1
ATOM 1725 O O . ALA A 1 223 ? -0.920 7.891 -1.642 1.00 92.62 223 ALA A O 1
ATOM 1726 N N . ILE A 1 224 ? 1.237 8.434 -1.353 1.00 95.25 224 ILE A N 1
ATOM 1727 C CA . ILE A 1 224 ? 1.250 8.180 0.096 1.00 95.25 224 ILE A CA 1
ATOM 1728 C C . ILE A 1 224 ? 0.312 9.145 0.834 1.00 95.25 224 ILE A C 1
ATOM 1730 O O . ILE A 1 224 ? -0.382 8.728 1.762 1.00 95.25 224 ILE A O 1
ATOM 1734 N N . ASP A 1 225 ? 0.276 10.413 0.428 1.00 93.75 225 ASP A N 1
ATOM 1735 C CA . ASP A 1 225 ? -0.626 11.400 1.022 1.00 93.75 225 ASP A CA 1
ATOM 1736 C C . ASP A 1 225 ? -2.096 11.110 0.673 1.00 93.75 225 ASP A C 1
ATOM 1738 O O . ASP A 1 225 ? -2.934 11.145 1.570 1.00 93.75 225 ASP A O 1
ATOM 1742 N N . GLU A 1 226 ? -2.401 10.681 -0.556 1.00 93.75 226 GLU A N 1
ATOM 1743 C CA . GLU A 1 226 ? -3.747 10.224 -0.943 1.00 93.75 226 GLU A CA 1
ATOM 1744 C C . GLU A 1 226 ? -4.197 9.018 -0.096 1.00 93.75 226 GLU A C 1
ATOM 1746 O O . GLU A 1 226 ? -5.312 9.001 0.425 1.00 93.75 226 GLU A O 1
ATOM 1751 N N . PHE A 1 227 ? -3.323 8.021 0.119 1.00 95.38 227 PHE A N 1
ATOM 1752 C CA . PHE A 1 227 ? -3.619 6.910 1.035 1.00 95.38 227 PHE A CA 1
ATOM 1753 C C . PHE A 1 227 ? -3.917 7.417 2.452 1.00 95.38 227 PHE A C 1
ATOM 1755 O O . PHE A 1 227 ? -4.854 6.936 3.090 1.00 95.38 227 PHE A O 1
ATOM 1762 N N . TYR A 1 228 ? -3.123 8.364 2.960 1.00 96.62 228 TYR A N 1
ATOM 1763 C CA . TYR A 1 228 ? -3.316 8.933 4.294 1.00 96.62 228 TYR A CA 1
ATOM 1764 C C . TYR A 1 228 ? -4.680 9.627 4.418 1.00 96.62 228 TYR A C 1
ATOM 1766 O O . TYR A 1 228 ? -5.430 9.341 5.354 1.00 96.62 228 TYR A O 1
ATOM 1774 N N . GLU A 1 229 ? -5.017 10.506 3.473 1.00 95.62 229 GLU A N 1
ATOM 1775 C CA . GLU A 1 229 ? -6.272 11.264 3.469 1.00 95.62 229 GLU A CA 1
ATOM 1776 C C . GLU A 1 229 ? -7.476 10.323 3.378 1.00 95.62 229 GLU A C 1
ATOM 1778 O O . GLU A 1 229 ? -8.338 10.329 4.257 1.00 95.62 229 GLU A O 1
ATOM 1783 N N . VAL A 1 230 ? -7.474 9.405 2.407 1.00 95.19 230 VAL A N 1
ATOM 1784 C CA . VAL A 1 230 ? -8.571 8.449 2.213 1.00 95.19 230 VAL A CA 1
ATOM 1785 C C . VAL A 1 230 ? -8.795 7.576 3.454 1.00 95.19 230 VAL A C 1
ATOM 1787 O O . VAL A 1 230 ? -9.943 7.330 3.831 1.00 95.19 230 VAL A O 1
ATOM 1790 N N . ILE A 1 231 ? -7.737 7.109 4.124 1.00 96.31 231 ILE A N 1
ATOM 1791 C CA . ILE A 1 231 ? -7.881 6.294 5.341 1.00 96.31 231 ILE A CA 1
ATOM 1792 C C . ILE A 1 231 ? -8.439 7.132 6.496 1.00 96.31 231 ILE A C 1
ATOM 1794 O O . ILE A 1 231 ? -9.403 6.717 7.144 1.00 96.31 231 ILE A O 1
ATOM 1798 N N . THR A 1 232 ? -7.847 8.297 6.757 1.00 96.38 232 THR A N 1
ATOM 1799 C CA . THR A 1 232 ? -8.181 9.115 7.933 1.00 96.38 232 THR A CA 1
ATOM 1800 C C . THR A 1 232 ? -9.556 9.775 7.831 1.00 96.38 232 THR A C 1
ATOM 1802 O O . THR A 1 232 ? -10.232 9.933 8.844 1.00 96.38 232 THR A O 1
ATOM 1805 N N . GLU A 1 233 ? -10.038 10.077 6.625 1.00 95.94 233 GLU A N 1
ATOM 1806 C CA . GLU A 1 233 ? -11.390 10.608 6.422 1.00 95.94 233 GLU A CA 1
ATOM 1807 C C . GLU A 1 233 ? -12.494 9.550 6.566 1.00 95.94 233 GLU A C 1
ATOM 1809 O O . GLU A 1 233 ? -13.632 9.889 6.899 1.00 95.94 233 GLU A O 1
ATOM 1814 N N . ASN A 1 234 ? -12.178 8.271 6.328 1.00 96.25 234 ASN A N 1
ATOM 1815 C CA . ASN A 1 234 ? -13.192 7.218 6.212 1.00 96.25 234 ASN A CA 1
ATOM 1816 C C . ASN A 1 234 ? -13.180 6.196 7.351 1.00 96.25 234 ASN A C 1
ATOM 1818 O O . ASN A 1 234 ? -14.170 5.482 7.525 1.00 96.25 234 ASN A O 1
ATOM 1822 N N . VAL A 1 235 ? -12.099 6.099 8.129 1.00 96.38 235 VAL A N 1
ATOM 1823 C CA . VAL A 1 235 ? -11.977 5.114 9.210 1.00 96.38 235 VAL A CA 1
ATOM 1824 C C . VAL A 1 235 ? -11.779 5.810 10.549 1.00 96.38 235 VAL A C 1
ATOM 1826 O O . VAL A 1 235 ? -10.712 6.349 10.829 1.00 96.38 235 VAL A O 1
ATOM 1829 N N . ALA A 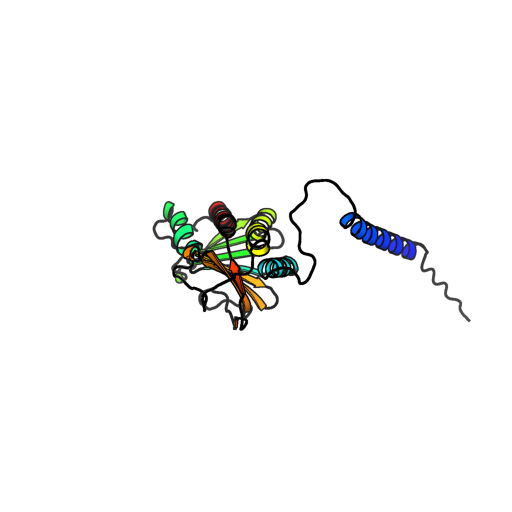1 236 ? -12.787 5.727 11.415 1.00 94.19 236 ALA A N 1
ATOM 1830 C CA . ALA A 1 236 ? -12.680 6.154 12.807 1.00 94.19 236 ALA A CA 1
ATOM 1831 C C . ALA A 1 236 ? -12.061 5.058 13.695 1.00 94.19 236 ALA A C 1
ATOM 1833 O O . ALA A 1 236 ? -12.113 3.867 13.369 1.00 94.19 236 ALA A O 1
ATOM 1834 N N . TYR A 1 237 ? -11.518 5.461 14.847 1.00 92.12 237 TYR A N 1
ATOM 1835 C CA . TYR A 1 237 ? -11.149 4.517 15.902 1.00 92.12 237 TYR A CA 1
ATOM 1836 C C . TYR A 1 237 ? -12.416 3.809 16.434 1.00 92.12 237 TYR A C 1
ATOM 1838 O O . TYR A 1 237 ? -13.437 4.477 16.616 1.00 92.12 237 TYR A O 1
ATOM 1846 N N . PRO A 1 238 ? -12.402 2.478 16.641 1.00 87.88 238 PRO A N 1
ATOM 1847 C CA . PRO A 1 238 ? -13.579 1.741 17.104 1.00 87.88 238 PRO A CA 1
ATOM 1848 C C . PRO A 1 238 ? -13.940 2.078 18.564 1.00 87.88 238 PRO A C 1
ATOM 1850 O O . PRO A 1 238 ? -13.053 2.131 19.414 1.00 87.88 238 PRO A O 1
ATOM 1853 N N . GLU A 1 239 ? -15.237 2.271 18.847 1.00 73.81 239 GLU A N 1
ATOM 1854 C CA . GLU A 1 239 ? -15.790 2.487 20.206 1.00 73.81 239 GLU A CA 1
ATOM 1855 C C . GLU A 1 239 ? -15.827 1.216 21.074 1.00 73.81 239 GLU A C 1
ATOM 1857 O O . GLU A 1 239 ? -16.150 0.125 20.541 1.00 73.81 239 GLU A O 1
#